Protein AF-A0A520E3U3-F1 (afdb_monomer)

Foldseek 3Di:
DDPPPPPPPVADFCLVPVVLALQAALQGGPVDPADKDKDQLQHPLNCVQLVHDQQDWDAAPVRDIDGSVPQIGIHRPCCCVVFVVVLCVQVSVQLVVPQVSVVPDDVLSVLLSLLSNLLSSVSVNSNVQCVVVVDPVSRPDDPVLSVVSRVSSRSSNVRPDVDDDPPAQQKDKAKAFAPAQADRWDKDADSSQRWIWIDGGGMIMTMRNGNRCCCCVVVVVVSVVRRD

Sequence (228 aa):
MANIAAMNTGLYNPFQKFDFLYKTCFLSGQTFNSPVVQVPLLPKWLLDQAGLTGEEQIQFLDESIRSYSTLVIPVNSEINEQFLNPLEEKIENAFKNGYESISCLNELDLFNWIGKFLYGFVYIEMHSALRKEMTADGLNMSQSLMMKFANLNYMMQNLYTSIEFEDFNPWSIVIVKLENEETPFSFRDEINTLTFSLKFKNFGIIACLQDNGTNKRYHQDIVNEVKG

Mean predicted aligned error: 5.08 Å

Radius of gyration: 17.76 Å; Cα contacts (8 Å, |Δi|>4): 331; chains: 1; bounding box: 45×46×46 Å

pLDDT: mean 90.79, std 12.44, range [30.67, 98.5]

Structure (mmCIF, N/CA/C/O backbone):
data_AF-A0A520E3U3-F1
#
_entry.id   AF-A0A520E3U3-F1
#
loop_
_atom_site.group_PDB
_atom_site.id
_atom_site.type_symbol
_atom_site.label_atom_id
_atom_site.label_alt_id
_atom_site.label_comp_id
_atom_site.label_asym_id
_atom_site.label_entity_id
_atom_site.label_seq_id
_atom_site.pdbx_PDB_ins_code
_atom_site.Cartn_x
_atom_site.Cartn_y
_atom_site.Cartn_z
_atom_site.occupancy
_atom_site.B_iso_or_equiv
_atom_site.auth_seq_id
_atom_site.auth_comp_id
_atom_site.auth_asym_id
_atom_site.auth_atom_id
_atom_site.pdbx_PDB_model_num
ATOM 1 N N . MET A 1 1 ? 20.459 -27.120 -5.079 1.00 35.00 1 MET A N 1
ATOM 2 C CA . MET A 1 1 ? 20.112 -25.954 -5.916 1.00 35.00 1 MET A CA 1
ATOM 3 C C . MET A 1 1 ? 18.801 -26.264 -6.613 1.00 35.00 1 MET A C 1
ATOM 5 O O . MET A 1 1 ? 18.808 -26.899 -7.658 1.00 35.00 1 MET A O 1
ATOM 9 N N . ALA A 1 2 ? 17.677 -25.934 -5.978 1.00 30.67 2 ALA A N 1
ATOM 10 C CA . ALA A 1 2 ? 16.383 -26.058 -6.633 1.00 30.67 2 ALA A CA 1
ATOM 11 C C . ALA A 1 2 ? 16.236 -24.853 -7.564 1.00 30.67 2 ALA A C 1
ATOM 13 O O . ALA A 1 2 ? 16.225 -23.717 -7.096 1.00 30.67 2 ALA A O 1
ATOM 14 N N . ASN A 1 3 ? 16.194 -25.117 -8.871 1.00 38.28 3 ASN A N 1
ATOM 15 C CA . ASN A 1 3 ? 15.710 -24.165 -9.859 1.00 38.28 3 ASN A CA 1
ATOM 16 C C . ASN A 1 3 ? 14.352 -23.662 -9.372 1.00 38.28 3 ASN A C 1
ATOM 18 O O . ASN A 1 3 ? 13.384 -24.423 -9.359 1.00 38.28 3 ASN A O 1
ATOM 22 N N . ILE A 1 4 ? 14.285 -22.393 -8.971 1.00 46.19 4 ILE A N 1
ATOM 23 C CA . ILE A 1 4 ? 13.023 -21.665 -8.972 1.00 46.19 4 ILE A CA 1
ATOM 24 C C . ILE A 1 4 ? 12.622 -21.679 -10.440 1.00 46.19 4 ILE A C 1
ATOM 26 O O . ILE A 1 4 ? 13.222 -20.978 -11.254 1.00 46.19 4 ILE A O 1
ATOM 30 N N . ALA A 1 5 ? 11.707 -22.577 -10.805 1.00 41.75 5 ALA A N 1
ATOM 31 C CA . ALA A 1 5 ? 11.071 -22.52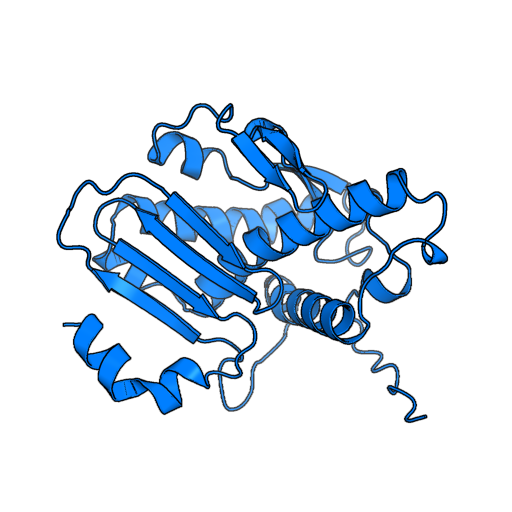8 -12.103 1.00 41.75 5 ALA A CA 1
ATOM 32 C C . ALA A 1 5 ? 10.594 -21.086 -12.266 1.00 41.75 5 ALA A C 1
ATOM 34 O O . ALA A 1 5 ? 9.805 -20.605 -11.453 1.00 41.75 5 ALA A O 1
ATOM 35 N N . ALA A 1 6 ? 11.147 -20.376 -13.248 1.00 44.25 6 ALA A N 1
ATOM 36 C CA . ALA A 1 6 ? 10.627 -19.089 -13.651 1.00 44.25 6 ALA A CA 1
ATOM 37 C C . ALA A 1 6 ? 9.194 -19.352 -14.121 1.00 44.25 6 ALA A C 1
ATOM 39 O O . ALA A 1 6 ? 8.972 -19.731 -15.270 1.00 44.25 6 ALA A O 1
ATOM 40 N N . MET A 1 7 ? 8.227 -19.263 -13.205 1.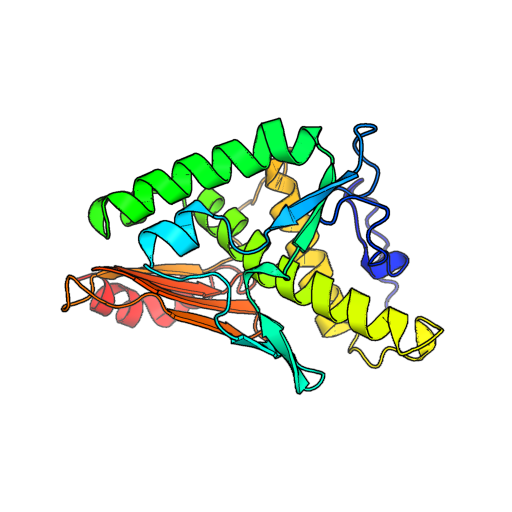00 42.47 7 MET A N 1
ATOM 41 C CA . MET A 1 7 ? 6.823 -19.237 -13.568 1.00 42.47 7 MET A CA 1
ATOM 42 C C . MET A 1 7 ? 6.664 -17.990 -14.425 1.00 42.47 7 MET A C 1
ATOM 44 O O . MET A 1 7 ? 6.736 -16.868 -13.927 1.00 42.47 7 MET A O 1
ATOM 48 N N . ASN A 1 8 ? 6.533 -18.192 -15.733 1.00 56.75 8 ASN A N 1
ATOM 49 C CA . ASN A 1 8 ? 6.208 -17.127 -16.661 1.00 56.7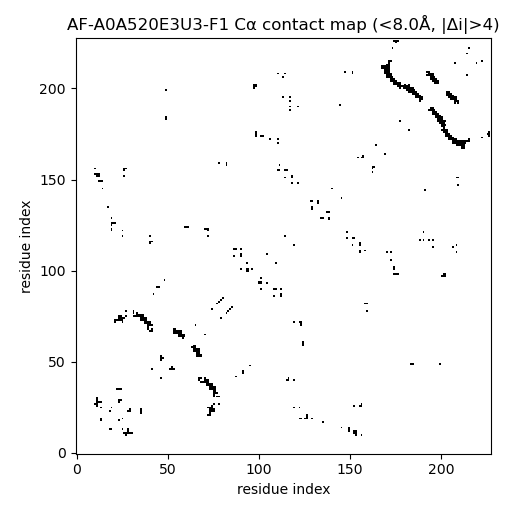5 8 ASN A CA 1
ATOM 50 C C . ASN A 1 8 ? 4.709 -16.853 -16.530 1.00 56.75 8 ASN A C 1
ATOM 52 O O . ASN A 1 8 ? 3.904 -17.330 -17.323 1.00 56.75 8 ASN A O 1
ATOM 56 N N . THR A 1 9 ? 4.341 -16.157 -15.457 1.00 68.19 9 THR A N 1
ATOM 57 C CA . THR A 1 9 ? 2.960 -15.783 -15.131 1.00 68.19 9 THR A CA 1
ATOM 58 C C . THR A 1 9 ? 2.427 -14.676 -16.042 1.00 68.19 9 THR A C 1
ATOM 60 O O . THR A 1 9 ? 1.262 -14.314 -15.938 1.00 68.19 9 THR A O 1
ATOM 63 N N . GLY A 1 10 ? 3.274 -14.094 -16.903 1.00 82.06 10 GLY A N 1
ATOM 64 C CA . GLY A 1 10 ? 2.970 -12.860 -17.631 1.00 82.06 10 GLY A CA 1
ATOM 65 C C . GLY A 1 10 ? 2.904 -11.618 -16.732 1.00 82.06 10 GLY A C 1
ATOM 66 O O . GLY A 1 10 ? 2.721 -10.519 -17.244 1.00 82.06 10 GLY A O 1
ATOM 67 N N . LEU A 1 11 ? 3.080 -11.781 -15.414 1.00 90.88 11 LEU A N 1
ATOM 68 C CA . LEU A 1 11 ? 3.069 -10.695 -14.442 1.00 90.88 11 LEU A CA 1
ATOM 69 C C . LEU A 1 11 ? 4.432 -10.010 -14.379 1.00 90.88 11 LEU A C 1
ATOM 71 O O . LEU A 1 11 ? 5.488 -10.631 -14.532 1.00 90.88 11 LEU A O 1
ATOM 75 N N . TYR A 1 12 ? 4.404 -8.715 -14.100 1.00 93.81 12 TYR A N 1
ATOM 76 C CA . TYR A 1 12 ? 5.603 -7.912 -13.927 1.00 93.81 12 TYR A CA 1
ATOM 77 C C . TYR A 1 12 ? 6.383 -8.330 -12.671 1.00 93.81 12 TYR A C 1
ATOM 79 O O . TYR A 1 12 ? 5.794 -8.557 -11.621 1.00 93.81 12 TYR A O 1
ATOM 87 N N . ASN A 1 13 ? 7.713 -8.419 -12.760 1.00 91.62 13 ASN A N 1
ATOM 88 C CA . ASN A 1 13 ? 8.582 -8.620 -11.601 1.00 91.62 13 ASN A CA 1
ATOM 89 C C . ASN A 1 13 ? 9.812 -7.701 -11.684 1.00 91.62 13 ASN A C 1
ATOM 91 O O . ASN A 1 13 ? 10.749 -8.005 -12.432 1.00 91.62 13 ASN A O 1
ATOM 95 N N . PRO A 1 14 ? 9.869 -6.618 -10.891 1.00 89.62 14 PRO A N 1
ATOM 96 C CA . PRO A 1 14 ? 11.000 -5.697 -10.930 1.00 89.62 14 PRO A CA 1
ATOM 97 C C . PRO A 1 14 ? 12.282 -6.291 -10.348 1.00 89.62 14 PRO A C 1
ATOM 99 O O . PRO A 1 14 ? 13.368 -5.848 -10.707 1.00 89.62 14 PRO A O 1
ATOM 102 N N . PHE A 1 15 ? 12.206 -7.320 -9.502 1.00 88.31 15 PHE A N 1
ATOM 103 C CA . PHE A 1 15 ? 13.384 -7.929 -8.877 1.00 88.31 15 PHE A CA 1
ATOM 104 C C . PHE A 1 15 ? 14.177 -8.825 -9.836 1.00 88.31 15 PHE A C 1
ATOM 106 O O . PHE A 1 15 ? 15.343 -9.100 -9.574 1.00 88.31 15 PHE A O 1
ATOM 113 N N . GLN A 1 16 ? 13.598 -9.246 -10.969 1.00 85.75 16 GLN A N 1
ATOM 114 C CA . GLN A 1 16 ? 14.328 -10.034 -11.975 1.00 85.75 16 GLN A CA 1
ATOM 115 C C . GLN A 1 16 ? 15.426 -9.229 -12.676 1.00 85.75 16 GLN A C 1
ATOM 117 O O . GLN A 1 16 ? 16.448 -9.788 -13.068 1.00 85.75 16 GLN A O 1
ATOM 122 N N . LYS A 1 17 ? 15.197 -7.926 -12.876 1.00 85.06 17 LYS A N 1
ATOM 123 C CA . LYS A 1 17 ? 16.106 -7.022 -13.602 1.00 85.06 17 LYS A CA 1
ATOM 124 C C . LYS A 1 17 ? 16.472 -5.770 -12.803 1.00 85.06 17 LYS A C 1
ATOM 126 O O . LYS A 1 17 ? 17.057 -4.853 -13.369 1.00 85.06 17 LYS A O 1
ATOM 131 N N . PHE A 1 18 ? 16.117 -5.736 -11.519 1.00 87.06 18 PHE A N 1
ATOM 132 C CA . PHE A 1 18 ? 16.255 -4.570 -10.644 1.00 87.06 18 PHE A CA 1
ATOM 133 C C . PHE A 1 18 ? 15.662 -3.293 -11.265 1.00 87.06 18 PHE A C 1
ATOM 135 O O . PHE A 1 18 ? 16.304 -2.246 -11.341 1.00 87.06 18 PHE A O 1
ATOM 142 N N . ASP A 1 19 ? 14.410 -3.386 -11.717 1.00 90.06 19 ASP A N 1
ATOM 143 C CA . ASP A 1 19 ? 13.686 -2.297 -12.378 1.00 90.06 19 ASP A CA 1
ATOM 144 C C . ASP A 1 19 ? 13.093 -1.294 -11.370 1.00 90.06 19 ASP A C 1
ATOM 146 O O . ASP A 1 19 ? 11.882 -1.183 -11.169 1.00 90.06 19 ASP A O 1
ATOM 150 N N . PHE A 1 20 ? 13.987 -0.557 -10.708 1.00 93.06 20 PHE A N 1
ATOM 151 C CA . PHE A 1 20 ? 13.656 0.490 -9.735 1.00 93.06 20 PHE A CA 1
ATOM 152 C C . PHE A 1 20 ? 14.228 1.847 -10.165 1.00 93.06 20 PHE A C 1
ATOM 154 O O . PHE A 1 20 ? 14.728 2.616 -9.352 1.00 93.06 20 PHE A O 1
ATOM 161 N N . LEU A 1 21 ? 14.226 2.144 -11.470 1.00 92.06 21 LEU A N 1
ATOM 162 C CA . LEU A 1 21 ? 14.878 3.332 -12.047 1.00 92.06 21 LEU A CA 1
ATOM 163 C C . LEU A 1 21 ? 13.910 4.455 -12.448 1.00 92.06 21 LEU A C 1
ATOM 165 O O . LEU A 1 21 ? 14.330 5.378 -13.145 1.00 92.06 21 LEU A O 1
ATOM 169 N N . TYR A 1 22 ? 12.636 4.391 -12.042 1.00 94.19 22 TYR A N 1
ATOM 170 C CA . TYR A 1 22 ? 11.604 5.382 -12.399 1.00 94.19 22 TYR A CA 1
ATOM 171 C C . TYR A 1 22 ? 11.313 5.489 -13.908 1.00 94.19 22 TYR A C 1
ATOM 173 O O . TYR A 1 22 ? 10.770 6.488 -14.376 1.00 94.19 22 TYR A O 1
ATOM 181 N N . LYS A 1 23 ? 11.666 4.459 -14.687 1.00 94.12 23 LYS A N 1
ATOM 182 C CA . LYS A 1 23 ? 11.460 4.420 -16.148 1.00 94.12 23 LYS A CA 1
ATOM 183 C C . LYS A 1 23 ? 10.218 3.639 -16.572 1.00 94.12 23 LYS A C 1
ATOM 185 O O . LYS A 1 23 ? 9.752 3.807 -17.694 1.00 94.12 23 LYS A O 1
ATOM 190 N N . THR A 1 24 ? 9.714 2.782 -15.699 1.00 95.00 24 THR A N 1
ATOM 191 C CA . THR A 1 24 ? 8.576 1.885 -15.919 1.00 95.00 24 THR A CA 1
ATOM 192 C C . THR A 1 24 ? 7.621 2.007 -14.737 1.00 95.00 24 THR A C 1
ATOM 194 O O . THR A 1 24 ? 7.986 2.541 -13.684 1.00 95.00 24 THR A O 1
ATOM 197 N N . CYS A 1 25 ? 6.379 1.551 -14.898 1.00 97.38 25 CYS A N 1
ATOM 198 C CA . CYS A 1 25 ? 5.421 1.592 -13.802 1.00 97.38 25 CYS A CA 1
ATOM 199 C C . CYS A 1 25 ? 5.824 0.632 -12.678 1.00 97.38 25 CYS A C 1
ATOM 201 O O . CYS A 1 25 ? 6.101 -0.541 -12.918 1.00 97.38 25 CYS A O 1
ATOM 203 N N . PHE A 1 26 ? 5.780 1.113 -11.434 1.00 96.94 26 PHE A N 1
ATOM 204 C CA . PHE A 1 26 ? 6.118 0.329 -10.245 1.00 96.94 26 PHE A CA 1
ATOM 205 C C . PHE A 1 26 ? 5.237 -0.924 -10.076 1.00 96.94 26 PHE A C 1
ATOM 207 O O . PHE A 1 26 ? 5.681 -1.909 -9.486 1.00 96.94 26 PHE A O 1
ATOM 214 N N . LEU A 1 27 ? 4.005 -0.891 -10.599 1.00 96.62 27 LEU A N 1
ATOM 215 C CA . LEU A 1 27 ? 3.006 -1.949 -10.460 1.00 96.62 27 LEU A CA 1
ATOM 216 C C . LEU A 1 27 ? 2.939 -2.869 -11.687 1.00 96.62 27 LEU A C 1
ATOM 218 O O . LEU A 1 27 ? 2.850 -4.080 -11.519 1.00 96.62 27 LEU A O 1
ATOM 222 N N . SER A 1 28 ? 2.987 -2.320 -12.905 1.00 95.62 28 SER A N 1
ATOM 223 C CA . SER A 1 28 ? 2.733 -3.072 -14.147 1.00 95.62 28 SER A CA 1
ATOM 224 C C . SER A 1 28 ? 3.919 -3.142 -15.115 1.00 95.62 28 SER A C 1
ATOM 226 O O . SER A 1 28 ? 3.822 -3.778 -16.169 1.00 95.62 28 SER A O 1
ATOM 228 N N . GLY A 1 29 ? 5.044 -2.500 -14.793 1.00 95.12 29 GLY A N 1
ATOM 229 C CA . GLY A 1 29 ? 6.227 -2.470 -15.645 1.00 95.12 29 GLY A CA 1
ATOM 230 C C . GLY A 1 29 ? 5.956 -1.801 -16.991 1.00 95.12 29 GLY A C 1
ATOM 231 O O . GLY A 1 29 ? 5.745 -0.591 -17.059 1.00 95.12 29 GLY A O 1
ATOM 232 N N . GLN A 1 30 ? 6.003 -2.598 -18.062 1.00 93.25 30 GLN A N 1
ATOM 233 C CA . GLN A 1 30 ? 5.789 -2.176 -19.455 1.00 93.25 30 GLN A CA 1
ATOM 234 C C . GLN A 1 30 ? 4.478 -2.712 -20.048 1.00 93.25 30 GLN A C 1
ATOM 236 O O . GLN A 1 30 ? 4.291 -2.670 -21.260 1.00 93.25 30 GLN A O 1
ATOM 241 N N . THR A 1 31 ? 3.577 -3.238 -19.215 1.00 93.44 31 THR A N 1
ATOM 242 C CA . THR A 1 31 ? 2.303 -3.816 -19.681 1.00 93.44 31 THR A CA 1
ATOM 243 C C . THR A 1 31 ? 1.446 -2.790 -20.430 1.00 93.44 31 THR A C 1
ATOM 245 O O . THR A 1 31 ? 0.747 -3.141 -21.376 1.00 93.44 31 THR A O 1
ATOM 248 N N . PHE A 1 32 ? 1.539 -1.514 -20.044 1.00 94.12 32 PHE A N 1
ATOM 249 C CA . PHE A 1 32 ? 0.814 -0.407 -20.662 1.00 94.12 32 PHE A CA 1
ATOM 250 C C . PHE A 1 32 ? 1.779 0.531 -21.390 1.00 94.12 32 PHE A C 1
ATOM 252 O O . PHE A 1 32 ? 2.847 0.869 -20.877 1.00 94.12 32 PHE A O 1
ATOM 259 N N . ASN A 1 33 ? 1.366 0.998 -22.571 1.00 94.25 33 ASN A N 1
ATOM 260 C CA . ASN A 1 33 ? 2.148 1.916 -23.410 1.00 94.25 33 ASN A CA 1
ATOM 261 C C . ASN A 1 33 ? 1.924 3.399 -23.064 1.00 94.25 33 ASN A C 1
ATOM 263 O O . ASN A 1 33 ? 2.514 4.278 -23.694 1.00 94.25 33 ASN A O 1
ATOM 267 N N . SER A 1 34 ? 1.045 3.690 -22.104 1.00 96.94 34 SER A N 1
ATOM 268 C CA . SER A 1 34 ? 0.762 5.054 -21.667 1.00 96.94 34 SER A CA 1
ATOM 269 C C . SER A 1 34 ? 1.967 5.669 -20.936 1.00 96.94 34 SER A C 1
ATOM 271 O O . SER A 1 34 ? 2.766 4.937 -20.345 1.00 96.94 34 SER A O 1
ATOM 273 N N . PRO A 1 35 ? 2.147 7.003 -20.969 1.00 97.44 35 PRO A N 1
ATOM 274 C CA . PRO A 1 35 ? 3.295 7.654 -20.341 1.00 97.44 35 PRO A CA 1
ATOM 275 C C . PRO A 1 35 ? 3.432 7.312 -18.854 1.00 97.44 35 PRO A C 1
ATOM 277 O O . PRO A 1 35 ? 2.437 7.213 -18.138 1.00 97.44 35 PRO A O 1
ATOM 280 N N . VAL A 1 36 ? 4.670 7.180 -18.376 1.00 97.88 36 VAL A N 1
ATOM 281 C CA . VAL A 1 36 ? 4.952 7.040 -16.943 1.00 97.88 36 VAL A CA 1
ATOM 282 C C . VAL A 1 36 ? 5.001 8.428 -16.311 1.00 97.88 36 VAL A C 1
ATOM 284 O O . VAL A 1 36 ? 5.808 9.272 -16.700 1.00 97.88 36 VAL A O 1
ATOM 287 N N . VAL A 1 37 ? 4.137 8.654 -15.329 1.00 97.56 37 VAL A N 1
ATOM 288 C CA . VAL A 1 37 ? 4.068 9.863 -14.508 1.00 97.56 37 VAL A CA 1
ATOM 289 C C . VAL A 1 37 ? 4.540 9.559 -13.089 1.00 97.56 37 VAL A C 1
ATOM 291 O O . VAL A 1 37 ? 4.542 8.408 -12.656 1.00 97.56 37 VAL A O 1
ATOM 294 N N . GLN A 1 38 ? 4.956 10.588 -12.355 1.00 97.69 38 GLN A N 1
ATOM 295 C CA . GLN A 1 38 ? 5.267 10.457 -10.933 1.00 97.69 38 GLN A CA 1
ATOM 296 C C . GLN A 1 38 ? 4.059 10.900 -10.122 1.00 97.69 38 GLN A C 1
ATOM 298 O O . GLN A 1 38 ? 3.571 12.015 -10.304 1.00 97.69 38 GLN A O 1
ATOM 303 N N . VAL A 1 39 ? 3.589 10.028 -9.235 1.00 97.50 39 VAL A N 1
ATOM 304 C CA . VAL A 1 39 ? 2.460 10.318 -8.347 1.00 97.50 39 VAL A CA 1
ATOM 305 C C . VAL A 1 39 ? 2.916 10.278 -6.891 1.00 97.50 39 VAL A C 1
ATOM 307 O O . VAL A 1 39 ? 3.785 9.464 -6.563 1.00 97.50 39 VAL A O 1
ATOM 310 N N . PRO A 1 40 ? 2.360 11.125 -6.008 1.00 97.56 40 PRO A N 1
ATOM 311 C CA . PRO A 1 40 ? 2.643 11.058 -4.579 1.00 97.56 40 PRO A CA 1
ATOM 312 C C . PRO A 1 40 ? 2.295 9.684 -3.997 1.00 97.56 40 PRO A C 1
ATOM 314 O O . PRO A 1 40 ? 1.216 9.147 -4.256 1.00 97.56 40 PRO A O 1
ATOM 317 N N . LEU A 1 41 ? 3.196 9.120 -3.190 1.00 97.31 41 LEU A N 1
ATOM 318 C CA . LEU A 1 41 ? 2.942 7.873 -2.468 1.00 97.31 41 LEU A CA 1
ATOM 319 C C . LEU A 1 41 ? 1.851 8.085 -1.410 1.00 97.31 41 LEU A C 1
ATOM 321 O O . LEU A 1 41 ? 0.872 7.334 -1.363 1.00 97.31 41 LEU A O 1
ATOM 325 N N . LEU A 1 42 ? 2.010 9.144 -0.607 1.00 96.88 42 LEU A N 1
ATOM 326 C CA . LEU A 1 42 ? 0.972 9.647 0.283 1.00 96.88 42 LEU A CA 1
ATOM 327 C C . LEU A 1 42 ? 0.065 10.584 -0.523 1.00 96.88 42 LEU A C 1
ATOM 329 O O . LEU A 1 42 ? 0.526 11.632 -0.984 1.00 96.88 42 LEU A O 1
ATOM 333 N N . PRO A 1 43 ? -1.211 10.226 -0.727 1.00 96.25 43 PRO A N 1
ATOM 334 C CA . PRO A 1 43 ? -2.106 11.019 -1.547 1.00 96.25 43 PRO A CA 1
ATOM 335 C C . PRO A 1 43 ? -2.488 12.314 -0.825 1.00 96.25 43 PRO A C 1
ATOM 337 O O . PRO A 1 43 ? -2.582 12.364 0.404 1.00 96.25 43 PRO A O 1
ATOM 340 N N . LYS A 1 44 ? -2.768 13.362 -1.606 1.00 96.50 44 LYS A N 1
ATOM 341 C CA . LYS A 1 44 ? -3.126 14.684 -1.076 1.00 96.50 44 LYS A CA 1
ATOM 342 C C . LYS A 1 44 ? -4.316 14.624 -0.112 1.00 96.50 44 LYS A C 1
ATOM 344 O O . LYS A 1 44 ? -4.266 15.259 0.934 1.00 96.50 44 LYS A O 1
ATOM 349 N N . TRP A 1 45 ? -5.343 13.835 -0.436 1.00 97.62 45 TRP A N 1
ATOM 350 C CA . TRP A 1 45 ? -6.531 13.701 0.409 1.00 97.62 45 TRP A CA 1
ATOM 351 C C . TRP A 1 45 ? -6.190 13.202 1.818 1.00 97.62 45 TRP A C 1
ATOM 353 O O . TRP A 1 45 ? -6.802 13.644 2.786 1.00 97.62 45 TRP A O 1
ATOM 363 N N . LEU A 1 46 ? -5.200 12.310 1.950 1.00 97.75 46 LEU A N 1
ATOM 364 C CA . LEU A 1 46 ? -4.814 11.745 3.240 1.00 97.75 46 LEU A CA 1
ATOM 365 C C . LEU A 1 46 ? -4.116 12.797 4.095 1.00 97.75 46 LEU A C 1
ATOM 367 O O . LEU A 1 46 ? -4.439 12.929 5.272 1.00 97.75 46 LEU A O 1
ATOM 371 N N . LEU A 1 47 ? -3.202 13.563 3.493 1.00 97.44 47 LEU A N 1
ATOM 372 C CA . LEU A 1 47 ? -2.522 14.668 4.169 1.00 97.44 47 LEU A CA 1
ATOM 373 C C . LEU A 1 47 ? -3.526 15.743 4.600 1.00 97.44 47 LEU A C 1
ATOM 375 O O . LEU A 1 47 ? -3.537 16.134 5.765 1.00 97.44 47 LEU A O 1
ATOM 379 N N . ASP A 1 48 ? -4.423 16.141 3.693 1.00 97.56 48 ASP A N 1
ATOM 380 C CA . ASP A 1 48 ? -5.453 17.146 3.958 1.00 97.56 48 ASP A CA 1
ATOM 381 C C . ASP A 1 48 ? -6.394 16.689 5.094 1.00 97.56 48 ASP A C 1
ATOM 383 O O . ASP A 1 48 ? -6.655 17.452 6.024 1.00 97.56 48 ASP A O 1
ATOM 387 N N . GLN A 1 49 ? -6.867 15.433 5.075 1.00 97.25 49 GLN A N 1
ATOM 388 C CA . GLN A 1 49 ? -7.714 14.894 6.149 1.00 97.25 49 GLN A CA 1
ATOM 389 C C . GLN A 1 49 ? -6.965 14.766 7.482 1.00 97.25 49 GLN A C 1
ATOM 391 O O . GLN A 1 49 ? -7.566 14.962 8.537 1.00 97.25 49 GLN A O 1
ATOM 396 N N . ALA A 1 50 ? -5.676 14.432 7.448 1.00 96.75 50 ALA A N 1
ATOM 397 C CA . ALA A 1 50 ? -4.841 14.294 8.635 1.00 96.75 50 ALA A CA 1
ATOM 398 C C . ALA A 1 50 ? -4.352 15.638 9.208 1.00 96.75 50 ALA A C 1
ATOM 400 O O . ALA A 1 50 ? -3.738 15.648 10.274 1.00 96.75 50 ALA A O 1
ATOM 401 N N . GLY A 1 51 ? -4.608 16.760 8.523 1.00 97.19 51 GLY A N 1
ATOM 402 C CA . GLY A 1 51 ? -4.092 18.076 8.909 1.00 97.19 51 GLY A CA 1
ATOM 403 C C . GLY A 1 51 ? -2.573 18.190 8.760 1.00 97.19 51 GLY A C 1
ATOM 404 O O . GLY A 1 51 ? -1.938 18.948 9.492 1.00 97.19 51 GLY A O 1
ATOM 405 N N . LEU A 1 52 ? -1.994 17.414 7.844 1.00 97.12 52 LEU A N 1
ATOM 406 C CA . LEU A 1 52 ? -0.563 17.354 7.577 1.00 97.12 52 LEU A CA 1
ATOM 407 C C . LEU A 1 52 ? -0.189 18.247 6.395 1.00 97.12 52 LEU A C 1
ATOM 409 O O . LEU A 1 52 ? -0.942 18.407 5.436 1.00 97.12 52 LEU A O 1
ATOM 413 N N . THR A 1 53 ? 1.003 18.825 6.465 1.00 96.38 53 THR A N 1
ATOM 414 C CA . THR A 1 53 ? 1.517 19.771 5.465 1.00 96.38 53 THR A CA 1
ATOM 415 C C . THR A 1 53 ? 2.195 19.085 4.281 1.00 96.38 53 THR A C 1
ATOM 417 O O . THR A 1 53 ? 2.336 19.686 3.218 1.00 96.38 53 THR A O 1
ATOM 420 N N . GLY A 1 54 ? 2.623 17.835 4.461 1.00 95.88 54 GLY A N 1
ATOM 421 C CA . GLY A 1 54 ? 3.533 17.127 3.570 1.00 95.88 54 GLY A CA 1
ATOM 422 C C . GLY A 1 54 ? 5.007 17.290 3.956 1.00 95.88 54 GLY A C 1
ATOM 423 O O . GLY A 1 54 ? 5.834 16.535 3.450 1.00 95.88 54 GLY A O 1
ATOM 424 N N . GLU A 1 55 ? 5.351 18.215 4.858 1.00 97.44 55 GLU A N 1
ATOM 425 C CA . GLU A 1 55 ? 6.723 18.412 5.354 1.00 97.44 55 GLU A CA 1
ATOM 426 C C . GLU A 1 55 ? 7.084 17.474 6.511 1.00 97.44 55 GLU A C 1
ATOM 428 O O . GLU A 1 55 ? 8.229 17.446 6.970 1.00 97.44 55 GLU A O 1
ATOM 433 N N . GLU A 1 56 ? 6.124 16.674 6.972 1.00 96.38 56 GLU A N 1
ATOM 434 C CA . GLU A 1 56 ? 6.358 15.648 7.976 1.00 96.38 56 GLU A CA 1
ATOM 435 C C . GLU A 1 56 ? 7.420 14.663 7.486 1.00 96.38 56 GLU A C 1
ATOM 437 O O . GLU A 1 56 ? 7.442 14.241 6.325 1.00 96.38 56 GLU A O 1
ATOM 442 N N . GLN A 1 57 ? 8.330 14.326 8.394 1.00 95.56 57 GLN A N 1
ATOM 443 C CA . GLN A 1 57 ? 9.538 13.581 8.086 1.00 95.56 57 GLN A CA 1
ATOM 444 C C . GLN A 1 57 ? 9.376 12.094 8.383 1.00 95.56 57 GLN A C 1
ATOM 446 O O . GLN A 1 57 ? 8.799 11.699 9.396 1.00 95.56 57 GLN A O 1
ATOM 451 N N . ILE A 1 58 ? 9.970 11.274 7.525 1.00 93.81 58 ILE A N 1
ATOM 452 C CA . ILE A 1 58 ? 10.138 9.838 7.725 1.00 93.81 58 ILE A CA 1
ATOM 453 C C . ILE A 1 58 ? 11.591 9.452 7.476 1.00 93.81 58 ILE A C 1
ATOM 455 O O . ILE A 1 58 ? 12.242 9.969 6.564 1.00 93.81 58 ILE A O 1
ATOM 459 N N . GLN A 1 59 ? 12.092 8.563 8.328 1.00 92.81 59 GLN A N 1
ATOM 460 C CA . GLN A 1 59 ? 13.431 8.007 8.229 1.00 92.81 59 GLN A CA 1
ATOM 461 C C . GLN A 1 59 ? 13.373 6.672 7.485 1.00 92.81 59 GLN A C 1
ATOM 463 O O . GLN A 1 59 ? 12.584 5.797 7.836 1.00 92.81 59 GLN A O 1
ATOM 468 N N . PHE A 1 60 ? 14.214 6.544 6.467 1.00 90.38 60 PHE A N 1
ATOM 469 C CA . PHE A 1 60 ? 14.394 5.345 5.654 1.00 90.38 60 PHE A CA 1
ATOM 470 C C . PHE A 1 60 ? 15.478 4.437 6.269 1.00 90.38 60 PHE A C 1
ATOM 472 O O . PHE A 1 60 ? 16.220 4.845 7.167 1.00 90.38 60 PHE A O 1
ATOM 479 N N . LEU A 1 61 ? 15.581 3.194 5.796 1.00 85.62 61 LEU A N 1
ATOM 480 C CA . LEU A 1 61 ? 16.554 2.196 6.260 1.00 85.62 61 LEU A CA 1
ATOM 481 C C . LEU A 1 61 ? 18.002 2.638 6.031 1.00 85.62 61 LEU A C 1
ATOM 483 O O . LEU A 1 61 ? 18.894 2.254 6.781 1.00 85.62 61 LEU A O 1
ATOM 487 N N . ASP A 1 62 ? 18.231 3.462 5.010 1.00 84.44 62 ASP A N 1
ATOM 488 C CA . ASP A 1 62 ? 19.525 4.079 4.717 1.00 84.44 62 ASP A CA 1
ATOM 489 C C . ASP A 1 62 ? 19.826 5.326 5.573 1.00 84.44 62 ASP A C 1
ATOM 491 O O . ASP A 1 62 ? 20.722 6.104 5.232 1.00 84.44 62 ASP A O 1
ATOM 495 N N . GLU A 1 63 ? 19.048 5.521 6.642 1.00 87.75 63 GLU A N 1
ATOM 496 C CA . GLU A 1 63 ? 19.059 6.648 7.578 1.00 87.75 63 GLU A CA 1
ATOM 497 C C . GLU A 1 63 ? 18.733 8.009 6.947 1.00 87.75 63 GLU A C 1
ATOM 499 O O . GLU A 1 63 ? 18.762 9.033 7.636 1.00 87.75 63 GLU A O 1
ATOM 504 N N . SER A 1 64 ? 18.376 8.052 5.658 1.00 90.88 64 SER A N 1
ATOM 505 C CA . SER A 1 64 ? 17.946 9.294 5.030 1.00 90.88 64 SER A CA 1
ATOM 506 C C . SER A 1 64 ? 16.594 9.737 5.579 1.00 90.88 64 SER A C 1
ATOM 508 O O . SER A 1 64 ? 15.689 8.936 5.817 1.00 90.88 64 SER A O 1
ATOM 510 N N . ILE A 1 65 ? 16.459 11.045 5.779 1.00 94.81 65 ILE A N 1
ATOM 511 C CA . ILE A 1 65 ? 15.213 11.671 6.208 1.00 94.81 65 ILE A CA 1
ATOM 512 C C . ILE A 1 65 ? 14.595 12.357 4.997 1.00 94.81 65 ILE A C 1
ATOM 514 O O . ILE A 1 65 ? 15.253 13.155 4.325 1.00 94.81 65 ILE A O 1
ATOM 518 N N . ARG A 1 66 ? 13.328 12.051 4.717 1.00 95.69 66 ARG A N 1
ATOM 519 C CA . ARG A 1 66 ? 12.572 12.636 3.605 1.00 95.69 66 ARG A CA 1
ATOM 520 C C . ARG A 1 66 ? 11.231 13.163 4.086 1.00 95.69 66 ARG A C 1
ATOM 522 O O . ARG A 1 66 ? 10.651 12.607 5.015 1.00 95.69 66 ARG A O 1
ATOM 529 N N . SER A 1 67 ? 10.746 14.222 3.447 1.00 97.25 67 SER A N 1
ATOM 530 C CA . SER A 1 67 ? 9.396 14.728 3.681 1.00 97.25 67 SER A CA 1
ATOM 531 C C . SER A 1 67 ? 8.375 13.923 2.881 1.00 97.25 67 SER A C 1
ATOM 533 O O . SER A 1 67 ? 8.669 13.479 1.764 1.00 97.25 67 SER A O 1
ATOM 535 N N . TYR A 1 68 ? 7.169 13.755 3.420 1.00 96.88 68 TYR A N 1
ATOM 536 C CA . TYR A 1 68 ? 6.072 13.051 2.747 1.00 96.88 68 TYR A CA 1
ATOM 537 C C . TYR A 1 68 ? 5.790 13.577 1.334 1.00 96.88 68 TYR A C 1
ATOM 539 O O . TYR A 1 68 ? 5.566 12.780 0.424 1.00 96.88 68 TYR A O 1
ATOM 547 N N . SER A 1 69 ? 5.877 14.891 1.123 1.00 95.69 69 SER A N 1
ATOM 548 C CA . SER A 1 69 ? 5.656 15.556 -0.168 1.00 95.69 69 SER A CA 1
ATOM 549 C C . SER A 1 69 ? 6.656 15.143 -1.257 1.00 95.69 69 SER A C 1
ATOM 551 O O . SER A 1 69 ? 6.348 15.235 -2.445 1.00 95.69 69 SER A O 1
ATOM 553 N N . THR A 1 70 ? 7.840 14.653 -0.875 1.00 96.50 70 THR A N 1
ATOM 554 C CA . THR A 1 70 ? 8.889 14.210 -1.813 1.00 96.50 70 THR A CA 1
ATOM 555 C C . THR A 1 70 ? 8.783 12.738 -2.201 1.00 96.50 70 THR A C 1
ATOM 557 O O . THR A 1 70 ? 9.483 12.290 -3.112 1.00 96.50 70 THR A O 1
ATOM 560 N N . LEU A 1 71 ? 7.931 11.969 -1.520 1.00 97.38 71 LEU A N 1
ATOM 561 C CA . LEU A 1 71 ? 7.780 10.540 -1.761 1.00 97.38 71 LEU A CA 1
ATOM 562 C C . LEU A 1 71 ? 6.854 10.314 -2.947 1.00 97.38 71 LEU A C 1
ATOM 564 O O . LEU A 1 71 ? 5.643 10.515 -2.860 1.00 97.38 71 LEU A O 1
ATOM 568 N N . VAL A 1 72 ? 7.432 9.876 -4.059 1.00 97.88 72 VAL A N 1
ATOM 569 C CA . VAL A 1 72 ? 6.721 9.669 -5.321 1.00 97.88 72 VAL A CA 1
ATOM 570 C C . VAL A 1 72 ? 7.042 8.305 -5.914 1.00 97.88 72 VAL A C 1
ATOM 572 O O . VAL A 1 72 ? 8.153 7.802 -5.753 1.00 97.88 72 VAL A O 1
ATOM 575 N N . ILE A 1 73 ? 6.083 7.720 -6.626 1.00 97.94 73 ILE A N 1
ATOM 576 C CA . ILE A 1 73 ? 6.220 6.437 -7.325 1.00 97.94 73 ILE A CA 1
ATOM 577 C C . ILE A 1 73 ? 5.929 6.602 -8.827 1.00 97.94 73 ILE A C 1
ATOM 579 O O . ILE A 1 73 ? 5.082 7.418 -9.200 1.00 97.94 73 ILE A O 1
ATOM 583 N N . PRO A 1 74 ? 6.625 5.860 -9.708 1.00 98.19 74 PRO A N 1
ATOM 584 C CA . PRO A 1 74 ? 6.393 5.908 -11.147 1.00 98.19 74 PRO A CA 1
ATOM 585 C C . PRO A 1 74 ? 5.184 5.046 -11.530 1.00 98.19 74 PRO A C 1
ATOM 587 O O . PRO A 1 74 ? 5.135 3.852 -11.231 1.00 98.19 74 PRO A O 1
ATOM 590 N N . VAL A 1 75 ? 4.208 5.618 -12.229 1.00 98.19 75 VAL A N 1
ATOM 591 C CA . VAL A 1 75 ? 2.978 4.920 -12.629 1.00 98.19 75 VAL A CA 1
ATOM 592 C C . VAL A 1 75 ? 2.631 5.245 -14.077 1.00 98.19 75 VAL A C 1
ATOM 594 O O . VAL A 1 75 ? 2.724 6.396 -14.486 1.00 98.19 75 VAL A O 1
ATOM 597 N N . ASN A 1 76 ? 2.215 4.251 -14.864 1.00 97.75 76 ASN A N 1
ATOM 598 C CA . ASN A 1 76 ? 1.578 4.509 -16.158 1.00 97.75 76 ASN A CA 1
ATOM 599 C C . ASN A 1 76 ? 0.322 5.375 -15.955 1.00 97.75 76 ASN A C 1
ATOM 601 O O . ASN A 1 76 ? -0.479 5.077 -15.070 1.00 97.75 76 ASN A O 1
ATOM 605 N N . SER A 1 77 ? 0.104 6.404 -16.776 1.00 97.75 77 SER A N 1
ATOM 606 C CA . SER A 1 77 ? -1.057 7.294 -16.621 1.00 97.75 77 SER A CA 1
ATOM 607 C C . SER A 1 77 ? -2.382 6.532 -16.698 1.00 97.75 77 SER A C 1
ATOM 609 O O . SER A 1 77 ? -3.285 6.799 -15.916 1.00 97.75 77 SER A O 1
ATOM 611 N N . GLU A 1 78 ? -2.461 5.509 -17.551 1.00 97.56 78 GLU A N 1
ATOM 612 C CA . GLU A 1 78 ? -3.634 4.636 -17.659 1.00 97.56 78 GLU A CA 1
ATOM 613 C C . GLU A 1 78 ? -3.884 3.822 -16.383 1.00 97.56 78 GLU A C 1
ATOM 615 O O . GLU A 1 78 ? -5.013 3.773 -15.902 1.00 97.56 78 GLU A O 1
ATOM 620 N N . ILE A 1 79 ? -2.825 3.256 -15.784 1.00 97.56 79 ILE A N 1
ATOM 621 C CA . ILE A 1 79 ? -2.929 2.566 -14.488 1.00 97.56 79 ILE A CA 1
ATOM 622 C C . ILE A 1 79 ? -3.420 3.529 -13.409 1.00 97.56 79 ILE A C 1
ATOM 624 O O . ILE A 1 79 ? -4.284 3.191 -12.597 1.00 97.56 79 ILE A O 1
ATOM 628 N N . ASN A 1 80 ? -2.856 4.735 -13.402 1.00 98.12 80 ASN A N 1
ATOM 629 C CA . ASN A 1 80 ? -3.199 5.740 -12.418 1.00 98.12 80 ASN A CA 1
ATOM 630 C C . ASN A 1 80 ? -4.672 6.153 -12.529 1.00 98.12 80 ASN A C 1
ATOM 632 O O . ASN A 1 80 ? -5.392 6.143 -11.539 1.00 98.12 80 ASN A O 1
ATOM 636 N N . GLU A 1 81 ? -5.130 6.474 -13.736 1.00 98.12 81 GLU A N 1
ATOM 637 C CA . GLU A 1 81 ? -6.473 6.999 -13.981 1.00 98.12 81 GLU A CA 1
ATOM 638 C C . GLU A 1 81 ? -7.568 5.940 -13.846 1.00 98.12 81 GLU A C 1
ATOM 640 O O . GLU A 1 81 ? -8.612 6.226 -13.266 1.00 98.12 81 GLU A O 1
ATOM 645 N N . GLN A 1 82 ? -7.345 4.729 -14.361 1.00 97.88 82 GLN A N 1
ATOM 646 C CA . GLN A 1 82 ? -8.392 3.706 -14.433 1.00 97.88 82 GLN A CA 1
ATOM 647 C C . GLN A 1 82 ? -8.463 2.809 -13.195 1.00 97.88 82 GLN A C 1
ATOM 649 O O . GLN A 1 82 ? -9.505 2.202 -12.958 1.00 97.88 82 GLN A O 1
ATOM 654 N N . PHE A 1 83 ? -7.385 2.715 -12.409 1.00 98.00 83 PHE A N 1
ATOM 655 C CA . PHE A 1 83 ? -7.294 1.724 -11.333 1.00 98.00 83 PHE A CA 1
ATOM 656 C C . PHE A 1 83 ? -6.880 2.317 -9.983 1.00 98.00 83 PHE A C 1
ATOM 658 O O . PHE A 1 83 ? -7.584 2.112 -8.994 1.00 98.00 83 PHE A O 1
ATOM 665 N N . LEU A 1 84 ? -5.784 3.086 -9.914 1.00 98.06 84 LEU A N 1
ATOM 666 C CA . LEU A 1 84 ? -5.350 3.669 -8.636 1.00 98.06 84 LEU A CA 1
ATOM 667 C C . LEU A 1 84 ? -6.262 4.807 -8.175 1.00 98.06 84 LEU A C 1
ATOM 669 O O . LEU A 1 84 ? -6.656 4.808 -7.017 1.00 98.06 84 LEU A O 1
ATOM 673 N N . ASN A 1 85 ? -6.643 5.743 -9.047 1.00 98.31 85 ASN A N 1
ATOM 674 C CA . ASN A 1 85 ? -7.523 6.853 -8.670 1.00 98.31 85 ASN A CA 1
ATOM 675 C C . ASN A 1 85 ? -8.890 6.363 -8.148 1.00 98.31 85 ASN A C 1
ATOM 677 O O . ASN A 1 85 ? -9.294 6.824 -7.081 1.00 98.31 85 ASN A O 1
ATOM 681 N N . PRO A 1 86 ? -9.581 5.398 -8.796 1.00 98.38 86 PRO A N 1
ATOM 682 C CA . PRO A 1 86 ? -10.805 4.824 -8.236 1.00 98.38 86 PRO A CA 1
ATOM 683 C C . PRO A 1 86 ? -10.592 4.115 -6.896 1.00 98.38 86 PRO A C 1
ATOM 685 O O . PRO A 1 86 ? -11.456 4.182 -6.022 1.00 98.38 86 PRO A O 1
ATOM 688 N N . LEU A 1 87 ? -9.451 3.441 -6.710 1.00 98.50 87 LEU A N 1
ATOM 689 C CA . LEU A 1 87 ? -9.099 2.857 -5.417 1.00 98.50 87 LEU A CA 1
ATOM 690 C C . LEU A 1 87 ? -8.932 3.952 -4.353 1.00 98.50 87 LEU A C 1
ATOM 692 O O . LEU A 1 87 ? -9.545 3.859 -3.295 1.00 98.50 87 LEU A O 1
ATOM 696 N N . GLU A 1 88 ? -8.164 5.004 -4.638 1.00 98.38 88 GLU A N 1
ATOM 697 C CA . GLU A 1 88 ? -7.974 6.140 -3.729 1.00 98.38 88 GLU A CA 1
ATOM 698 C C . GLU A 1 88 ? -9.299 6.809 -3.360 1.00 98.38 88 GLU A C 1
ATOM 700 O O . GLU A 1 88 ? -9.529 7.059 -2.183 1.00 98.38 88 GLU A O 1
ATOM 705 N N . GLU A 1 89 ? -10.203 7.027 -4.318 1.00 98.38 89 GLU A N 1
ATOM 706 C CA . GLU A 1 89 ? -11.514 7.637 -4.065 1.00 98.38 89 GLU A CA 1
ATOM 707 C C . GLU A 1 89 ? -12.383 6.774 -3.134 1.00 98.38 89 GLU A C 1
ATOM 709 O O . GLU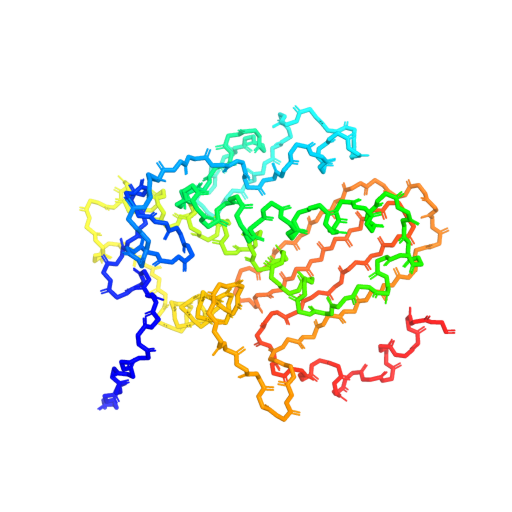 A 1 89 ? -13.026 7.284 -2.210 1.00 98.38 89 GLU A O 1
ATOM 714 N N . LYS A 1 90 ? -12.395 5.448 -3.329 1.00 98.12 90 LYS A N 1
ATOM 715 C CA . LYS A 1 90 ? -13.101 4.527 -2.422 1.00 98.12 90 LYS A CA 1
ATOM 716 C C . LYS A 1 90 ? -12.552 4.620 -0.998 1.00 98.12 90 LYS A C 1
ATOM 718 O O . LYS A 1 90 ? -13.330 4.711 -0.045 1.00 98.12 90 LYS A O 1
ATOM 723 N N . ILE A 1 91 ? -11.226 4.589 -0.854 1.00 98.38 91 ILE A N 1
ATOM 724 C CA . ILE A 1 91 ? -10.570 4.632 0.455 1.00 98.38 91 ILE A CA 1
ATOM 725 C C . ILE A 1 91 ? -10.758 6.002 1.115 1.00 98.38 91 ILE A C 1
ATOM 727 O O . ILE A 1 91 ? -11.107 6.058 2.293 1.00 98.38 91 ILE A O 1
ATOM 731 N N . GLU A 1 92 ? -10.619 7.098 0.369 1.00 98.38 92 GLU A N 1
ATOM 732 C CA . GLU A 1 92 ? -10.834 8.466 0.848 1.00 98.38 92 GLU A CA 1
ATOM 733 C C . GLU A 1 92 ? -12.233 8.630 1.453 1.00 98.38 92 GLU A C 1
ATOM 735 O O . GLU A 1 92 ? -12.381 9.145 2.568 1.00 98.38 92 GLU A O 1
ATOM 740 N N . ASN A 1 93 ? -13.258 8.159 0.736 1.00 97.81 93 ASN A N 1
ATOM 741 C CA . ASN A 1 93 ? -14.645 8.220 1.185 1.00 97.81 93 ASN A CA 1
ATOM 742 C C . ASN A 1 93 ? -14.863 7.425 2.480 1.00 97.81 93 ASN A C 1
ATOM 744 O O . ASN A 1 93 ? -15.546 7.899 3.391 1.00 97.81 93 ASN A O 1
ATOM 748 N N . ALA A 1 94 ? -14.250 6.246 2.603 1.00 97.69 94 ALA A N 1
ATOM 749 C CA . ALA A 1 94 ? -14.323 5.457 3.828 1.00 97.69 94 ALA A CA 1
ATOM 750 C C . ALA A 1 94 ? -13.595 6.133 5.001 1.00 97.69 94 ALA A C 1
ATOM 752 O O . ALA A 1 94 ? -14.158 6.250 6.089 1.00 97.69 94 ALA A O 1
ATOM 753 N N . PHE A 1 95 ? -12.385 6.653 4.771 1.00 97.44 95 PHE A N 1
ATOM 754 C CA . PHE A 1 95 ? -11.602 7.389 5.770 1.00 97.44 95 PHE A CA 1
ATOM 755 C C . PHE A 1 95 ? -12.339 8.631 6.268 1.00 97.44 95 PHE A C 1
ATOM 757 O O . PHE A 1 95 ? -12.273 8.965 7.455 1.00 97.44 95 PHE A O 1
ATOM 764 N N . LYS A 1 96 ? -13.078 9.311 5.384 1.00 96.12 96 LYS A N 1
ATOM 765 C CA . LYS A 1 96 ? -13.881 10.484 5.738 1.00 96.12 96 LYS A CA 1
ATOM 766 C C . LYS A 1 96 ? -14.918 10.160 6.815 1.00 96.12 96 LYS A C 1
ATOM 768 O O . LYS A 1 96 ? -15.055 10.945 7.752 1.00 96.12 96 LYS A O 1
ATOM 773 N N . ASN A 1 97 ? -15.563 9.002 6.702 1.00 95.25 97 ASN A N 1
ATOM 774 C CA . ASN A 1 97 ? -16.708 8.587 7.514 1.00 95.25 97 ASN A CA 1
ATOM 775 C C . ASN A 1 97 ? -16.343 7.690 8.719 1.00 95.25 97 ASN A C 1
ATOM 777 O O . ASN A 1 97 ? -17.228 7.304 9.481 1.00 95.25 97 ASN A O 1
ATOM 781 N N . GLY A 1 98 ? -15.059 7.369 8.914 1.00 95.94 98 GLY A N 1
ATOM 782 C CA . GLY A 1 98 ? -14.562 6.675 10.106 1.00 95.94 98 GLY A CA 1
ATOM 783 C C . GLY A 1 98 ? -14.839 5.166 10.137 1.00 95.94 98 GLY A C 1
ATOM 784 O O . GLY A 1 98 ? -15.046 4.530 9.100 1.00 95.94 98 GLY A O 1
ATOM 785 N N . TYR A 1 99 ? -14.824 4.596 11.348 1.00 97.06 99 TYR A N 1
ATOM 786 C CA . TYR A 1 99 ? -14.859 3.151 11.615 1.00 97.06 99 TYR A CA 1
ATOM 787 C C . TYR A 1 99 ? -15.965 2.392 10.869 1.00 97.06 99 TYR A C 1
ATOM 789 O O . TYR A 1 99 ? -15.689 1.370 10.243 1.00 97.06 99 TYR A O 1
ATOM 797 N N . GLU A 1 100 ? -17.202 2.891 10.898 1.00 95.44 100 GLU A N 1
ATOM 798 C CA . GLU A 1 100 ? -18.345 2.192 10.294 1.00 95.44 100 GLU A CA 1
ATOM 799 C C . GLU A 1 100 ? -18.178 2.024 8.778 1.00 95.44 100 GLU A C 1
ATOM 801 O O . GLU A 1 100 ? -18.463 0.966 8.221 1.00 95.44 100 GLU A O 1
ATOM 806 N N . SER A 1 101 ? -17.663 3.051 8.094 1.00 96.62 101 SER A N 1
ATOM 807 C CA . SER A 1 101 ? -17.471 2.993 6.642 1.00 96.62 101 SER A CA 1
ATOM 808 C C . SER A 1 101 ? -16.251 2.175 6.248 1.00 96.62 101 SER A C 1
ATOM 810 O O . SER A 1 101 ? -16.334 1.382 5.312 1.00 96.62 101 SER A O 1
ATOM 812 N N . ILE A 1 102 ? -15.129 2.321 6.960 1.00 96.12 102 ILE A N 1
ATOM 813 C CA . ILE A 1 102 ? -13.924 1.547 6.645 1.00 96.12 102 ILE A CA 1
ATOM 814 C C . ILE A 1 102 ? -14.113 0.051 6.926 1.00 96.12 102 ILE A C 1
ATOM 816 O O . ILE A 1 102 ? -13.636 -0.772 6.151 1.00 96.12 102 ILE A O 1
ATOM 820 N N . SER A 1 103 ? -14.889 -0.306 7.955 1.00 95.62 103 SER A N 1
ATOM 821 C CA . SER A 1 103 ? -15.224 -1.702 8.282 1.00 95.62 103 SER A CA 1
ATOM 822 C C . SER A 1 103 ? -16.096 -2.390 7.229 1.00 95.62 103 SER A C 1
ATOM 824 O O . SER A 1 103 ? -16.146 -3.617 7.188 1.00 95.62 103 SER A O 1
ATOM 826 N N . CYS A 1 104 ? -16.764 -1.615 6.369 1.00 95.88 104 CYS A N 1
ATOM 827 C CA . CYS A 1 104 ? -17.590 -2.123 5.274 1.00 95.88 104 CYS A CA 1
ATOM 828 C C . CYS A 1 104 ? -16.836 -2.236 3.938 1.00 95.88 104 CYS A C 1
ATOM 830 O O . CYS A 1 104 ? -17.413 -2.711 2.958 1.00 95.88 104 CYS A O 1
ATOM 832 N N . LEU A 1 105 ? -15.579 -1.782 3.858 1.00 96.38 105 LEU A N 1
ATOM 833 C CA . LEU A 1 105 ? -14.793 -1.893 2.632 1.00 96.38 105 LEU A CA 1
ATOM 834 C C . LEU A 1 105 ? -14.462 -3.349 2.302 1.00 96.38 105 LEU A C 1
ATOM 836 O O . LEU A 1 105 ? -14.254 -4.185 3.182 1.00 96.38 105 LEU A O 1
ATOM 840 N N . ASN A 1 106 ? -14.335 -3.632 1.005 1.00 95.38 106 ASN A N 1
ATOM 841 C CA . ASN A 1 106 ? -13.775 -4.895 0.552 1.00 95.38 106 ASN A CA 1
ATOM 842 C C . ASN A 1 106 ? -12.324 -5.015 1.048 1.00 95.38 106 ASN A C 1
ATOM 844 O O . ASN A 1 106 ? -11.507 -4.115 0.842 1.00 95.38 106 ASN A O 1
ATOM 848 N N . GLU A 1 107 ? -11.993 -6.144 1.676 1.00 95.75 107 GLU A N 1
ATOM 849 C CA . GLU A 1 107 ? -10.648 -6.403 2.184 1.00 95.75 107 GLU A CA 1
ATOM 850 C C . GLU A 1 107 ? -9.586 -6.358 1.070 1.00 95.75 107 GLU A C 1
ATOM 852 O O . GLU A 1 107 ? -8.462 -5.941 1.330 1.00 95.75 107 GLU A O 1
ATOM 857 N N . LEU A 1 108 ? -9.939 -6.711 -0.172 1.00 96.94 108 LEU A N 1
ATOM 858 C CA . LEU A 1 108 ? -9.050 -6.610 -1.332 1.00 96.94 108 LEU A CA 1
ATOM 859 C C . LEU A 1 108 ? -8.712 -5.154 -1.691 1.00 96.94 108 LEU A C 1
ATOM 861 O O . LEU A 1 108 ? -7.565 -4.860 -2.025 1.00 96.94 108 LEU A O 1
ATOM 865 N N . ASP A 1 109 ? -9.678 -4.233 -1.588 1.00 97.81 109 ASP A N 1
ATOM 866 C CA . ASP A 1 109 ? -9.423 -2.802 -1.803 1.00 97.81 109 ASP A CA 1
ATOM 867 C C . ASP A 1 109 ? -8.440 -2.290 -0.725 1.00 97.81 109 ASP A C 1
ATOM 869 O O . ASP A 1 109 ? -7.445 -1.635 -1.040 1.00 97.81 109 ASP A O 1
ATOM 873 N N . LEU A 1 110 ? -8.637 -2.673 0.544 1.00 98.06 110 LEU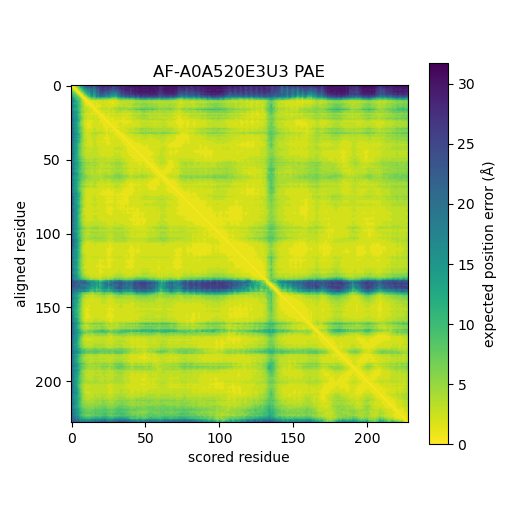 A N 1
ATOM 874 C CA . LEU A 1 110 ? -7.701 -2.341 1.629 1.00 98.06 110 LEU A CA 1
ATOM 875 C C . LEU A 1 110 ? -6.321 -2.971 1.427 1.00 98.06 110 LEU A C 1
ATOM 877 O O . LEU A 1 110 ? -5.312 -2.292 1.608 1.00 98.06 110 LEU A O 1
ATOM 881 N N . PHE A 1 111 ? -6.260 -4.239 1.024 1.00 98.06 111 PHE A N 1
ATOM 882 C CA . PHE A 1 111 ? -5.010 -4.918 0.699 1.00 98.06 111 PHE A CA 1
ATOM 883 C C . PHE A 1 111 ? -4.245 -4.174 -0.397 1.00 98.06 111 PHE A C 1
ATOM 885 O O . PHE A 1 111 ? -3.060 -3.897 -0.226 1.00 98.06 111 PHE A O 1
ATOM 892 N N . ASN A 1 112 ? -4.914 -3.800 -1.489 1.00 98.25 112 ASN A N 1
ATOM 893 C CA . ASN A 1 112 ? -4.287 -3.087 -2.599 1.00 98.25 112 ASN A CA 1
ATOM 894 C C . ASN A 1 112 ? -3.789 -1.703 -2.181 1.00 98.25 112 ASN A C 1
ATOM 896 O O . ASN A 1 112 ? -2.686 -1.308 -2.556 1.00 98.25 112 ASN A O 1
ATOM 900 N N . TRP A 1 113 ? -4.561 -0.977 -1.371 1.00 98.38 113 TRP A N 1
ATOM 901 C CA . TRP A 1 113 ? -4.161 0.344 -0.895 1.00 98.38 113 TRP A CA 1
ATOM 902 C C . TRP A 1 113 ? -2.974 0.266 0.073 1.00 98.38 113 TRP A C 1
ATOM 904 O O . TRP A 1 113 ? -1.964 0.934 -0.136 1.00 98.38 113 TRP A O 1
ATOM 914 N N . ILE A 1 114 ? -3.028 -0.611 1.080 1.00 98.12 114 ILE A N 1
ATOM 915 C CA . ILE A 1 114 ? -1.920 -0.814 2.028 1.00 98.12 114 ILE A CA 1
ATOM 916 C C . ILE A 1 114 ? -0.685 -1.369 1.304 1.00 98.12 114 ILE A C 1
ATOM 918 O O . ILE A 1 114 ? 0.440 -0.937 1.560 1.00 98.12 114 ILE A O 1
ATOM 922 N N . GLY A 1 115 ? -0.892 -2.285 0.358 1.00 97.69 115 GLY A N 1
ATOM 923 C CA . GLY A 1 115 ? 0.143 -2.808 -0.522 1.00 97.69 115 GLY A CA 1
ATOM 924 C C . GLY A 1 115 ? 0.830 -1.698 -1.311 1.00 97.69 115 GLY A C 1
ATOM 925 O O . GLY A 1 115 ? 2.058 -1.643 -1.307 1.00 97.69 115 GLY A O 1
ATOM 926 N N . LYS A 1 116 ? 0.070 -0.767 -1.911 1.00 97.38 116 LYS A N 1
ATOM 927 C CA . LYS A 1 116 ? 0.609 0.410 -2.616 1.00 97.38 116 LYS A CA 1
ATOM 928 C C . LYS A 1 116 ? 1.535 1.218 -1.708 1.00 97.38 116 LYS A C 1
ATOM 930 O O . LYS A 1 116 ? 2.619 1.597 -2.142 1.00 97.38 116 LYS A O 1
ATOM 935 N N . PHE A 1 117 ? 1.127 1.458 -0.460 1.00 94.50 117 PHE A N 1
ATOM 936 C CA . PHE A 1 117 ? 1.938 2.167 0.534 1.00 94.50 117 PHE A CA 1
ATOM 937 C C . PHE A 1 117 ? 3.240 1.429 0.840 1.00 94.50 117 PHE A C 1
ATOM 939 O O . PHE A 1 117 ? 4.321 1.960 0.588 1.00 94.50 117 PHE A O 1
ATOM 946 N N . LEU A 1 118 ? 3.140 0.195 1.339 1.00 95.44 118 LEU A N 1
ATOM 947 C CA . LEU A 1 118 ? 4.298 -0.577 1.790 1.00 95.44 118 LEU A CA 1
ATOM 948 C C . LEU A 1 118 ? 5.262 -0.842 0.630 1.00 95.44 118 LEU A C 1
ATOM 950 O O . LEU A 1 118 ? 6.460 -0.576 0.719 1.00 95.44 118 LEU A O 1
ATOM 954 N N . TYR A 1 119 ? 4.735 -1.307 -0.499 1.00 96.50 119 TYR A N 1
ATOM 955 C CA . TYR A 1 119 ? 5.543 -1.567 -1.679 1.00 96.50 119 TYR A CA 1
ATOM 956 C C . TYR A 1 119 ? 6.118 -0.286 -2.294 1.00 96.50 119 TYR A C 1
ATOM 958 O O . TYR A 1 119 ? 7.219 -0.310 -2.838 1.00 96.50 119 TYR A O 1
ATOM 966 N N . GLY A 1 120 ? 5.418 0.845 -2.187 1.00 96.25 120 GLY A N 1
ATOM 967 C CA . GLY A 1 120 ? 5.940 2.146 -2.593 1.00 96.25 120 GLY A CA 1
ATOM 968 C C . GLY A 1 120 ? 7.155 2.577 -1.770 1.00 96.25 120 GLY A C 1
ATOM 969 O O . GLY A 1 120 ? 8.144 3.015 -2.357 1.00 96.25 120 GLY A O 1
ATOM 970 N N . PHE A 1 121 ? 7.141 2.384 -0.444 1.00 94.19 121 PHE A N 1
ATOM 971 C CA . PHE A 1 121 ? 8.326 2.613 0.396 1.00 94.19 121 PHE A CA 1
ATOM 972 C C . PHE A 1 121 ? 9.490 1.717 -0.031 1.00 94.19 121 PHE A C 1
ATOM 974 O O . PHE A 1 121 ? 10.587 2.215 -0.285 1.00 94.19 121 PHE A O 1
ATOM 981 N N . VAL A 1 122 ? 9.229 0.421 -0.230 1.00 93.06 122 VAL A N 1
ATOM 982 C CA . VAL A 1 122 ? 10.224 -0.528 -0.754 1.00 93.06 122 VAL A CA 1
ATOM 983 C C . VAL A 1 122 ? 10.780 -0.066 -2.104 1.00 93.06 122 VAL A C 1
ATOM 985 O O . VAL A 1 122 ? 11.988 -0.118 -2.317 1.00 93.06 122 VAL A O 1
ATOM 988 N N . TYR A 1 123 ? 9.938 0.419 -3.018 1.00 95.19 123 TYR A N 1
ATOM 989 C CA . TYR A 1 123 ? 10.382 0.901 -4.326 1.00 95.19 123 TYR A CA 1
ATOM 990 C C . TYR A 1 123 ? 11.343 2.093 -4.199 1.00 95.19 123 TYR A C 1
ATOM 992 O O . TYR A 1 123 ? 12.380 2.125 -4.863 1.00 95.19 123 TYR A O 1
ATOM 1000 N N . ILE A 1 124 ? 11.028 3.055 -3.326 1.00 94.56 124 ILE A N 1
ATOM 1001 C CA . ILE A 1 124 ? 11.856 4.245 -3.069 1.00 94.56 124 ILE A CA 1
ATOM 1002 C C . ILE A 1 124 ? 13.203 3.859 -2.431 1.00 94.56 124 ILE A C 1
ATOM 1004 O O . ILE A 1 124 ? 14.246 4.400 -2.818 1.00 94.56 124 ILE A O 1
ATOM 1008 N N . GLU A 1 125 ? 13.197 2.902 -1.498 1.00 90.50 125 GLU A N 1
ATOM 1009 C CA . GLU A 1 125 ? 14.406 2.328 -0.886 1.00 90.50 125 GLU A CA 1
ATOM 1010 C C . GLU A 1 125 ? 15.293 1.656 -1.937 1.00 90.50 125 GLU A C 1
ATOM 1012 O O . GLU A 1 125 ? 16.477 1.971 -2.062 1.00 90.50 125 GLU A O 1
ATOM 1017 N N . MET A 1 126 ? 14.711 0.776 -2.761 1.00 90.62 126 MET A N 1
ATOM 1018 C CA . MET A 1 126 ? 15.439 0.069 -3.818 1.00 90.62 126 MET A CA 1
ATOM 1019 C C . MET A 1 126 ? 16.010 1.036 -4.855 1.00 90.62 126 MET A C 1
ATOM 1021 O O . MET A 1 126 ? 17.156 0.881 -5.280 1.00 90.62 126 MET A O 1
ATOM 1025 N N . HIS A 1 127 ? 15.255 2.073 -5.224 1.00 91.69 127 HIS A N 1
ATOM 1026 C CA . HIS A 1 127 ? 15.753 3.125 -6.101 1.00 91.69 127 HIS A CA 1
ATOM 1027 C C . HIS A 1 127 ? 16.961 3.847 -5.497 1.00 91.69 127 HIS A C 1
ATOM 1029 O O . HIS A 1 127 ? 17.981 4.029 -6.166 1.00 91.69 127 HIS A O 1
ATOM 1035 N N . SER A 1 128 ? 16.862 4.252 -4.228 1.00 89.56 128 SER A N 1
ATOM 1036 C CA . SER A 1 128 ? 17.941 4.956 -3.530 1.00 89.56 128 SER A CA 1
ATOM 1037 C C . SER A 1 128 ? 19.194 4.085 -3.420 1.00 89.56 128 SER A C 1
ATOM 1039 O O . SER A 1 128 ? 20.296 4.566 -3.694 1.00 89.56 128 SER A O 1
ATOM 1041 N N . ALA A 1 129 ? 19.027 2.798 -3.109 1.00 86.19 129 ALA A N 1
ATOM 1042 C CA . ALA A 1 129 ? 20.112 1.829 -3.037 1.00 86.19 129 ALA A CA 1
ATOM 1043 C C . ALA A 1 129 ? 20.804 1.625 -4.397 1.00 86.19 129 ALA A C 1
ATOM 1045 O O . ALA A 1 129 ? 22.022 1.756 -4.470 1.00 86.19 129 ALA A O 1
ATOM 1046 N N . LEU A 1 130 ? 20.056 1.424 -5.491 1.00 86.69 130 LEU A N 1
ATOM 1047 C CA . LEU A 1 130 ? 20.623 1.285 -6.846 1.00 86.69 130 LEU A CA 1
ATOM 1048 C C . LEU A 1 130 ? 21.328 2.547 -7.359 1.00 86.69 130 LEU A C 1
ATOM 1050 O O . LEU A 1 130 ? 22.152 2.474 -8.267 1.00 86.69 130 LEU A O 1
ATOM 1054 N N . ARG A 1 131 ? 20.980 3.731 -6.845 1.00 83.62 131 ARG A N 1
ATOM 1055 C CA . ARG A 1 131 ? 21.703 4.963 -7.193 1.00 83.62 131 ARG A CA 1
ATOM 1056 C C . ARG A 1 131 ? 23.010 5.118 -6.421 1.00 83.62 131 ARG A C 1
ATOM 1058 O O . ARG A 1 131 ? 23.913 5.776 -6.936 1.00 83.62 131 ARG A O 1
ATOM 1065 N N . LYS A 1 132 ? 23.090 4.573 -5.204 1.00 77.38 132 LYS A N 1
ATOM 1066 C CA . LYS A 1 132 ? 24.294 4.589 -4.357 1.00 77.38 132 LYS A CA 1
ATOM 1067 C C . LYS A 1 132 ? 25.280 3.505 -4.790 1.00 77.38 132 LYS A C 1
ATOM 1069 O O . LYS A 1 132 ? 26.444 3.799 -5.046 1.00 77.38 132 LYS A O 1
ATOM 1074 N N . GLU A 1 133 ? 24.790 2.281 -4.922 1.00 68.69 13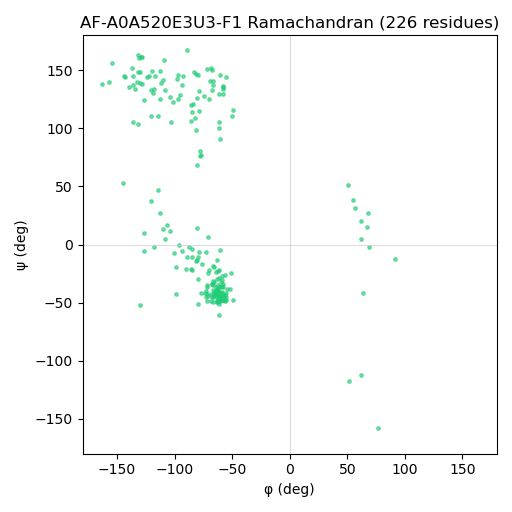3 GLU A N 1
ATOM 1075 C CA . GLU A 1 133 ? 25.536 1.128 -5.408 1.00 68.69 133 GLU A CA 1
ATOM 1076 C C . GLU A 1 133 ? 25.460 1.125 -6.937 1.00 68.69 133 GLU A C 1
ATOM 1078 O O . GLU A 1 133 ? 24.416 0.833 -7.510 1.00 68.69 133 GLU A O 1
ATOM 1083 N N . MET A 1 134 ? 26.552 1.470 -7.629 1.00 55.38 134 MET A N 1
ATOM 1084 C CA . MET A 1 134 ? 26.569 1.617 -9.099 1.00 55.38 134 MET A CA 1
ATOM 1085 C C . MET A 1 134 ? 26.209 0.330 -9.879 1.00 55.38 134 MET A C 1
ATOM 1087 O O . MET A 1 134 ? 26.114 0.365 -11.107 1.00 55.38 134 MET A O 1
ATOM 1091 N N . THR A 1 135 ? 26.014 -0.800 -9.191 1.00 56.78 135 THR A N 1
ATOM 1092 C CA . THR A 1 135 ? 25.632 -2.103 -9.750 1.00 56.78 135 THR A CA 1
ATOM 1093 C C . THR A 1 135 ? 24.695 -2.856 -8.803 1.00 56.78 135 THR A C 1
ATOM 1095 O O . THR A 1 135 ? 24.903 -2.831 -7.592 1.00 56.78 135 THR A O 1
ATOM 1098 N N . ALA A 1 136 ? 23.735 -3.612 -9.350 1.00 56.75 136 ALA A N 1
ATOM 1099 C CA . ALA A 1 136 ? 22.813 -4.459 -8.580 1.00 56.75 136 ALA A CA 1
ATOM 1100 C C . ALA A 1 136 ? 23.521 -5.494 -7.677 1.00 56.75 136 ALA A C 1
ATOM 1102 O O . ALA A 1 136 ? 22.989 -5.846 -6.629 1.00 56.75 136 ALA A O 1
ATOM 1103 N N . ASP A 1 137 ? 24.741 -5.913 -8.035 1.00 53.59 137 ASP A N 1
ATOM 1104 C CA . ASP A 1 137 ? 25.574 -6.831 -7.241 1.00 53.59 137 ASP A CA 1
ATOM 1105 C C . ASP A 1 137 ? 26.038 -6.237 -5.893 1.00 53.59 137 ASP A C 1
ATOM 1107 O O . ASP A 1 137 ? 26.413 -6.984 -4.991 1.00 53.59 137 ASP A O 1
ATOM 1111 N N . GLY A 1 138 ? 26.003 -4.905 -5.736 1.00 52.97 138 GLY A N 1
ATOM 1112 C CA . GLY A 1 138 ? 26.317 -4.211 -4.477 1.00 52.97 138 GLY A CA 1
ATOM 1113 C C . GLY A 1 138 ? 25.129 -4.119 -3.513 1.00 52.97 138 GLY A C 1
ATOM 1114 O O . GLY A 1 138 ? 25.290 -3.766 -2.345 1.00 52.97 138 GLY A O 1
ATOM 1115 N N . LEU A 1 139 ? 23.922 -4.458 -3.976 1.00 65.50 139 LEU A N 1
ATOM 1116 C CA . LEU A 1 139 ? 22.698 -4.336 -3.194 1.00 65.50 139 LEU A CA 1
ATOM 1117 C C . LEU A 1 139 ? 22.568 -5.547 -2.260 1.00 65.50 139 LEU A C 1
ATOM 1119 O O . LEU A 1 139 ? 22.158 -6.637 -2.658 1.00 65.50 139 LEU A O 1
ATOM 1123 N N . ASN A 1 140 ? 22.955 -5.366 -0.996 1.00 67.06 140 ASN A N 1
ATOM 1124 C CA . ASN A 1 140 ? 22.973 -6.436 -0.000 1.00 67.06 140 ASN A CA 1
ATOM 1125 C C . ASN A 1 140 ? 21.560 -6.733 0.537 1.00 67.06 140 ASN A C 1
ATOM 1127 O O . ASN A 1 140 ? 21.192 -6.327 1.639 1.00 67.06 140 ASN A O 1
ATOM 1131 N N . MET A 1 141 ? 20.750 -7.424 -0.266 1.00 76.44 141 MET A N 1
ATOM 1132 C CA . MET A 1 141 ? 19.399 -7.848 0.090 1.00 76.44 141 MET A CA 1
ATOM 1133 C C . MET A 1 141 ? 19.283 -9.370 0.085 1.00 76.44 141 MET A C 1
ATOM 1135 O O . MET A 1 141 ? 19.709 -10.048 -0.851 1.00 76.44 141 MET A O 1
ATOM 1139 N N . SER A 1 142 ? 18.661 -9.929 1.125 1.00 84.94 142 SER A N 1
ATOM 1140 C CA . SER A 1 142 ? 18.425 -11.372 1.168 1.00 84.94 142 SER A CA 1
ATOM 1141 C C . SER A 1 142 ? 17.431 -11.810 0.085 1.00 84.94 142 SER A C 1
ATOM 1143 O O . SER A 1 142 ? 16.413 -11.158 -0.159 1.00 84.94 142 SER A O 1
ATOM 1145 N N . GLN A 1 143 ? 17.691 -12.968 -0.524 1.00 85.00 143 GLN A N 1
ATOM 1146 C CA . GLN A 1 143 ? 16.812 -13.559 -1.540 1.00 85.00 143 GLN A CA 1
ATOM 1147 C C . GLN A 1 143 ? 15.391 -13.809 -1.013 1.00 85.00 143 GLN A C 1
ATOM 1149 O O . GLN A 1 143 ? 14.418 -13.657 -1.745 1.00 85.00 143 GLN A O 1
ATOM 1154 N N . SER A 1 144 ? 15.246 -14.151 0.272 1.00 87.88 144 SER A N 1
ATOM 1155 C CA . SER A 1 144 ? 13.934 -14.327 0.903 1.00 87.88 144 SER A CA 1
ATOM 1156 C C . SER A 1 144 ? 13.124 -13.032 0.926 1.00 87.88 144 SER A C 1
ATOM 1158 O O . SER A 1 144 ? 11.918 -13.070 0.687 1.00 87.88 144 SER A O 1
ATOM 1160 N N . LEU A 1 145 ? 13.770 -11.890 1.166 1.00 88.44 145 LEU A N 1
ATOM 1161 C CA . LEU A 1 145 ? 13.110 -10.5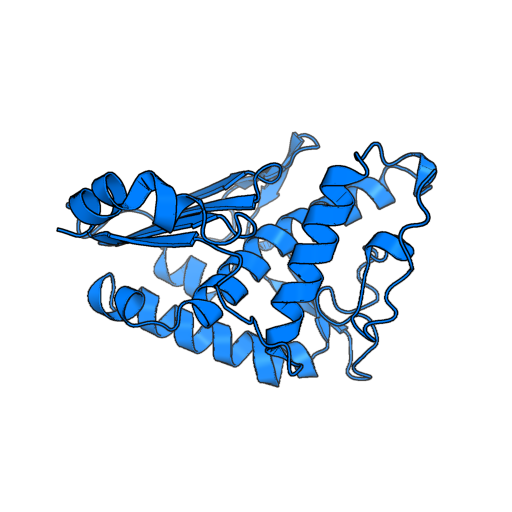89 1.172 1.00 88.44 145 LEU A CA 1
ATOM 1162 C C . LEU A 1 145 ? 12.740 -10.134 -0.249 1.00 88.44 145 LEU A C 1
ATOM 1164 O O . LEU A 1 145 ? 11.619 -9.681 -0.467 1.00 88.44 145 LEU A O 1
ATOM 1168 N N . MET A 1 146 ? 13.622 -10.361 -1.230 1.00 89.94 146 MET A N 1
ATOM 1169 C CA . MET A 1 146 ? 13.303 -10.135 -2.648 1.00 89.94 146 MET A CA 1
ATOM 1170 C C . MET A 1 146 ? 12.077 -10.943 -3.087 1.00 89.94 146 MET A C 1
ATOM 1172 O O . MET A 1 146 ? 11.180 -10.404 -3.731 1.00 89.94 146 MET A O 1
ATOM 1176 N N . MET A 1 147 ? 12.000 -12.223 -2.705 1.00 91.00 147 MET A N 1
ATOM 1177 C CA . MET A 1 147 ? 10.841 -13.065 -3.015 1.00 91.00 147 MET A CA 1
ATOM 1178 C C . MET A 1 147 ? 9.556 -12.542 -2.364 1.00 91.00 147 MET A C 1
ATOM 1180 O O . MET A 1 147 ? 8.525 -12.503 -3.029 1.00 91.00 147 MET A O 1
ATOM 1184 N N . LYS A 1 148 ? 9.604 -12.096 -1.101 1.00 93.31 148 LYS A N 1
ATOM 1185 C CA . LYS A 1 148 ? 8.443 -11.487 -0.426 1.00 93.31 148 LYS A CA 1
ATOM 1186 C C . LYS A 1 148 ? 7.927 -10.269 -1.190 1.00 93.31 148 LYS A C 1
ATOM 1188 O O . LYS A 1 148 ? 6.734 -10.169 -1.464 1.00 93.31 148 LYS A O 1
ATOM 1193 N N . PHE A 1 149 ? 8.810 -9.362 -1.595 1.00 94.00 149 PHE A N 1
ATOM 1194 C CA . PHE A 1 149 ? 8.390 -8.154 -2.308 1.00 94.00 149 PHE A CA 1
ATOM 1195 C C . PHE A 1 149 ? 7.939 -8.429 -3.736 1.00 94.00 149 PHE A C 1
ATOM 1197 O O . PHE A 1 149 ? 6.958 -7.834 -4.177 1.00 94.00 149 PHE A O 1
ATOM 1204 N N . ALA A 1 150 ? 8.582 -9.369 -4.432 1.00 93.69 150 ALA A N 1
ATOM 1205 C CA . ALA A 1 150 ? 8.109 -9.844 -5.726 1.00 93.69 150 ALA A CA 1
ATOM 1206 C C . ALA A 1 150 ? 6.697 -10.436 -5.611 1.00 93.69 150 ALA A C 1
ATOM 1208 O O . ALA A 1 150 ? 5.817 -10.068 -6.381 1.00 93.69 150 ALA A O 1
ATOM 1209 N N . ASN A 1 151 ? 6.446 -11.271 -4.598 1.00 94.25 151 ASN A N 1
ATOM 1210 C CA . ASN A 1 151 ? 5.117 -11.820 -4.337 1.00 94.25 151 ASN A CA 1
ATOM 1211 C C . ASN A 1 151 ? 4.098 -10.724 -4.006 1.00 94.25 151 ASN A C 1
ATOM 1213 O O . ASN A 1 151 ? 2.952 -10.816 -4.433 1.00 94.25 151 ASN A O 1
ATOM 1217 N N . LEU A 1 152 ? 4.495 -9.670 -3.281 1.00 95.75 152 LEU A N 1
ATOM 1218 C CA . LEU A 1 152 ? 3.581 -8.578 -2.932 1.00 95.75 152 LEU A CA 1
ATOM 1219 C C . LEU A 1 152 ? 3.185 -7.825 -4.195 1.00 95.75 152 LEU A C 1
ATOM 1221 O O . LEU A 1 152 ? 2.002 -7.593 -4.426 1.00 95.75 152 LEU A O 1
ATOM 1225 N N . ASN A 1 153 ? 4.170 -7.523 -5.041 1.00 95.62 153 ASN A N 1
ATOM 1226 C CA . ASN A 1 153 ? 3.935 -6.925 -6.342 1.00 95.62 153 ASN A CA 1
ATOM 1227 C C . ASN A 1 153 ? 3.020 -7.795 -7.210 1.00 95.62 153 ASN A C 1
ATOM 1229 O O . ASN A 1 153 ? 2.043 -7.275 -7.732 1.00 95.62 153 ASN A O 1
ATOM 1233 N N . TYR A 1 154 ? 3.277 -9.103 -7.313 1.00 94.56 154 TYR A N 1
ATOM 1234 C CA . TYR A 1 154 ? 2.420 -10.019 -8.065 1.00 94.56 154 TYR A CA 1
ATOM 1235 C C . TYR A 1 154 ? 0.981 -9.991 -7.582 1.00 94.56 154 TYR A C 1
ATOM 1237 O O . TYR A 1 154 ? 0.079 -9.834 -8.396 1.00 94.56 154 TYR A O 1
ATOM 1245 N N . MET A 1 155 ? 0.758 -10.098 -6.271 1.00 95.50 155 MET A N 1
ATOM 1246 C CA . MET A 1 155 ? -0.596 -10.067 -5.739 1.00 95.50 155 MET A CA 1
ATOM 1247 C C . MET A 1 155 ? -1.275 -8.744 -6.063 1.00 95.50 155 MET A C 1
ATOM 1249 O O . MET A 1 155 ? -2.379 -8.782 -6.579 1.00 95.50 155 MET A O 1
ATOM 1253 N N . MET A 1 156 ? -0.623 -7.593 -5.863 1.00 96.69 156 MET A N 1
ATOM 1254 C CA . MET A 1 156 ? -1.200 -6.274 -6.176 1.00 96.69 156 MET A CA 1
ATOM 1255 C C . MET A 1 156 ? -1.552 -6.070 -7.655 1.00 96.69 156 MET A C 1
ATOM 1257 O O . MET A 1 156 ? -2.386 -5.221 -7.968 1.00 96.69 156 MET A O 1
ATOM 1261 N N . GLN A 1 157 ? -0.957 -6.828 -8.582 1.00 96.75 157 GLN A N 1
ATOM 1262 C CA . GLN A 1 157 ? -1.333 -6.747 -9.998 1.00 96.75 157 GLN A CA 1
ATOM 1263 C C . GLN A 1 157 ? -2.791 -7.174 -10.242 1.00 96.75 157 GLN A C 1
ATOM 1265 O O . GLN A 1 157 ? -3.341 -6.801 -11.276 1.00 96.75 157 GLN A O 1
ATOM 1270 N N . ASN A 1 158 ? -3.460 -7.814 -9.263 1.00 95.56 158 ASN A N 1
ATOM 1271 C CA . ASN A 1 158 ? -4.914 -8.041 -9.271 1.00 95.56 158 ASN A CA 1
ATOM 1272 C C . ASN A 1 158 ? -5.719 -6.760 -9.546 1.00 95.56 158 ASN A C 1
ATOM 1274 O O . ASN A 1 158 ? -6.838 -6.827 -10.039 1.00 95.56 158 ASN A O 1
ATOM 1278 N N . LEU A 1 159 ? -5.143 -5.590 -9.248 1.00 95.75 159 LEU A N 1
ATOM 1279 C CA . LEU A 1 159 ? -5.812 -4.315 -9.439 1.00 95.75 159 LEU A CA 1
ATOM 1280 C C . LEU A 1 159 ? -6.135 -4.026 -10.917 1.00 95.75 159 LEU A C 1
ATOM 1282 O O . LEU A 1 159 ? -7.117 -3.344 -11.186 1.00 95.75 159 LEU A O 1
ATOM 1286 N N . TYR A 1 160 ? -5.336 -4.533 -11.866 1.00 94.69 160 TYR A N 1
ATOM 1287 C CA . TYR A 1 160 ? -5.535 -4.297 -13.306 1.00 94.69 160 TYR A CA 1
ATOM 1288 C C . TYR A 1 160 ? -5.594 -5.579 -14.153 1.00 94.69 160 TYR A C 1
ATOM 1290 O O . TYR A 1 160 ? -5.836 -5.508 -15.358 1.00 94.69 160 TYR A O 1
ATOM 1298 N N . THR A 1 161 ? -5.357 -6.747 -13.556 1.00 93.44 161 THR A N 1
ATOM 1299 C CA . THR A 1 161 ? -5.444 -8.050 -14.226 1.00 93.44 161 THR A CA 1
ATOM 1300 C C . THR A 1 161 ? -6.269 -9.035 -13.402 1.00 93.44 161 THR A C 1
ATOM 1302 O O . THR A 1 161 ? -6.455 -8.859 -12.201 1.00 93.44 161 THR A O 1
ATOM 1305 N N . SER A 1 162 ? -6.765 -10.094 -14.034 1.00 87.88 162 SER A N 1
ATOM 1306 C CA . SER A 1 162 ? -7.578 -11.124 -13.385 1.00 87.88 162 SER A CA 1
ATOM 1307 C C . SER A 1 162 ? -6.704 -12.084 -12.573 1.00 87.88 162 SER A C 1
ATOM 1309 O O . SER A 1 162 ? -6.364 -13.170 -13.036 1.00 87.88 162 SER A O 1
ATOM 1311 N N . ILE A 1 163 ? -6.319 -11.667 -11.365 1.00 90.75 163 ILE A N 1
ATOM 1312 C CA . ILE A 1 163 ? -5.723 -12.545 -10.351 1.00 90.75 163 ILE A CA 1
ATOM 1313 C C . ILE A 1 163 ? -6.804 -12.892 -9.335 1.00 90.75 163 ILE A C 1
ATOM 1315 O O . ILE A 1 163 ? -7.382 -12.004 -8.710 1.00 90.75 163 ILE A O 1
ATOM 1319 N N . GLU A 1 164 ? -7.042 -14.186 -9.160 1.00 88.38 164 GLU A N 1
ATOM 1320 C CA . GLU A 1 164 ? -7.977 -14.719 -8.175 1.00 88.38 164 GLU A CA 1
ATOM 1321 C C . GLU A 1 164 ? -7.205 -15.424 -7.055 1.00 88.38 164 GLU A C 1
ATOM 1323 O O . GLU A 1 164 ? -6.190 -16.083 -7.292 1.00 88.38 164 GLU A O 1
ATOM 1328 N N . PHE A 1 165 ? -7.681 -15.256 -5.822 1.00 90.31 165 PHE A N 1
ATOM 1329 C CA . PHE A 1 165 ? -7.123 -15.904 -4.639 1.00 90.31 165 PHE A CA 1
ATOM 1330 C C . PHE A 1 165 ? -8.037 -17.065 -4.251 1.00 90.31 165 PHE A C 1
ATOM 1332 O O . PHE A 1 165 ? -9.142 -16.853 -3.753 1.00 90.31 165 PHE A O 1
ATOM 1339 N N . GLU A 1 166 ? -7.592 -18.288 -4.530 1.00 86.62 166 GLU A N 1
ATOM 1340 C CA . GLU A 1 166 ? -8.344 -19.502 -4.217 1.00 86.62 166 GLU A CA 1
ATOM 1341 C C . GLU A 1 166 ? -8.193 -19.880 -2.735 1.00 86.62 166 GLU A C 1
ATOM 1343 O O . GLU A 1 166 ? -7.140 -19.678 -2.130 1.00 86.62 166 GLU A O 1
ATOM 1348 N N . ASP A 1 167 ? -9.257 -20.448 -2.163 1.00 86.00 167 ASP A N 1
ATOM 1349 C CA . ASP A 1 167 ? -9.383 -20.964 -0.790 1.00 86.00 167 ASP A CA 1
ATOM 1350 C C . ASP A 1 167 ? -9.262 -19.950 0.363 1.00 86.00 167 ASP A C 1
ATOM 1352 O O . ASP A 1 167 ? -10.008 -20.044 1.342 1.00 86.00 167 ASP A O 1
ATOM 1356 N N . PHE A 1 168 ? -8.331 -18.998 0.299 1.00 87.31 168 PHE A N 1
ATOM 1357 C CA . PHE A 1 168 ? -8.088 -18.029 1.365 1.00 87.31 168 PHE A CA 1
ATOM 1358 C C . PHE A 1 168 ? -7.463 -16.726 0.857 1.00 87.31 168 PHE A C 1
ATOM 1360 O O . PHE A 1 168 ? -6.745 -16.687 -0.138 1.00 87.31 168 PHE A O 1
ATOM 1367 N N . ASN A 1 169 ? -7.668 -15.652 1.623 1.00 92.81 169 ASN A N 1
ATOM 1368 C CA . ASN A 1 169 ? -6.953 -14.397 1.417 1.00 92.81 169 ASN A CA 1
ATOM 1369 C C . ASN A 1 169 ? -5.505 -14.539 1.918 1.00 92.81 169 ASN A C 1
ATOM 1371 O O . ASN A 1 169 ? -5.308 -14.915 3.079 1.00 92.81 169 ASN A O 1
ATOM 1375 N N . PRO A 1 170 ? -4.478 -14.209 1.112 1.00 94.25 170 PRO A N 1
ATOM 1376 C CA . PRO A 1 170 ? -3.080 -14.343 1.520 1.00 94.25 170 PRO A CA 1
ATOM 1377 C C . PRO A 1 170 ? -2.616 -13.320 2.576 1.00 94.25 170 PRO A C 1
ATOM 1379 O O . PRO A 1 170 ? -1.438 -13.289 2.942 1.00 94.25 170 PRO A O 1
ATOM 1382 N N . TRP A 1 171 ? -3.542 -12.518 3.097 1.00 96.81 171 TRP A N 1
ATOM 1383 C CA . TRP A 1 171 ? -3.332 -11.477 4.090 1.00 96.81 171 TRP A CA 1
ATOM 1384 C C . TRP A 1 171 ? -4.301 -11.618 5.269 1.00 96.81 171 TRP A C 1
ATOM 1386 O O . TRP A 1 171 ? -5.374 -12.219 5.173 1.00 96.81 171 TRP A O 1
ATOM 1396 N N . SER A 1 172 ? -3.949 -10.971 6.375 1.00 96.31 172 SER A N 1
ATOM 1397 C CA . SER A 1 172 ? -4.828 -10.749 7.519 1.00 96.31 172 SER A CA 1
ATOM 1398 C C . SER A 1 172 ? -4.977 -9.254 7.746 1.00 96.31 172 SER A C 1
ATOM 1400 O O . SER A 1 172 ? -4.026 -8.620 8.196 1.00 96.31 172 SER A O 1
ATOM 1402 N N . ILE A 1 173 ? -6.160 -8.692 7.480 1.00 96.56 173 ILE A N 1
ATOM 1403 C CA . ILE A 1 173 ? -6.486 -7.297 7.812 1.00 96.56 173 ILE A CA 1
ATOM 1404 C C . ILE A 1 173 ? -7.562 -7.252 8.899 1.00 96.56 173 ILE A C 1
ATOM 1406 O O . ILE A 1 173 ? -8.640 -7.838 8.761 1.00 96.56 173 ILE A O 1
ATOM 1410 N N . VAL A 1 174 ? -7.267 -6.555 9.990 1.00 95.69 174 VAL A N 1
ATOM 1411 C CA . VAL A 1 174 ? -8.176 -6.306 11.109 1.00 95.69 174 VAL A CA 1
ATOM 1412 C C . VAL A 1 174 ? -8.387 -4.805 11.232 1.00 95.69 174 VAL A C 1
ATOM 1414 O O . VAL A 1 174 ? -7.432 -4.031 11.256 1.00 95.69 174 VAL A O 1
ATOM 1417 N N . ILE A 1 175 ? -9.651 -4.408 11.317 1.00 96.25 175 ILE A N 1
ATOM 1418 C CA . ILE A 1 175 ? -10.068 -3.038 11.594 1.00 96.25 175 ILE A CA 1
ATOM 1419 C C . ILE A 1 175 ? -10.634 -3.038 13.007 1.00 96.25 175 ILE A C 1
ATOM 1421 O O . ILE A 1 175 ? -11.418 -3.921 13.354 1.00 96.25 175 ILE A O 1
ATOM 1425 N N . VAL A 1 176 ? -10.214 -2.075 13.817 1.00 95.56 176 VAL A N 1
ATOM 1426 C CA . VAL A 1 176 ? -10.643 -1.939 15.211 1.00 95.56 176 VAL A CA 1
ATOM 1427 C C . VAL A 1 176 ? -11.237 -0.562 15.441 1.00 95.56 176 VAL A C 1
ATOM 1429 O O . VAL A 1 176 ? -10.760 0.429 14.881 1.00 95.56 176 VAL A O 1
ATOM 1432 N N . LYS A 1 177 ? -12.267 -0.495 16.282 1.00 95.81 177 LYS A N 1
ATOM 1433 C CA . LYS A 1 177 ? -12.801 0.775 16.763 1.00 95.81 177 LYS A CA 1
ATOM 1434 C C . LYS A 1 177 ? -11.891 1.304 17.864 1.00 95.81 177 LYS A C 1
ATOM 1436 O O . LYS A 1 177 ? -11.509 0.562 18.766 1.00 95.81 177 LYS A O 1
ATOM 1441 N N . LEU A 1 178 ? -11.527 2.576 17.784 1.00 95.75 178 LEU A N 1
ATOM 1442 C CA . LEU A 1 178 ? -10.753 3.239 18.826 1.00 95.75 178 LEU A CA 1
ATOM 1443 C C . LEU A 1 178 ? -11.699 3.914 19.814 1.00 95.75 178 LEU A C 1
ATOM 1445 O O . LEU A 1 178 ? -12.734 4.444 19.427 1.00 95.75 178 LEU A O 1
ATOM 1449 N N . GLU A 1 179 ? -11.313 3.927 21.088 1.00 94.00 179 GLU A N 1
ATOM 1450 C CA . GLU A 1 179 ? -12.053 4.646 22.132 1.00 94.00 179 GLU A CA 1
ATOM 1451 C C . GLU A 1 179 ? -12.046 6.166 21.890 1.00 94.00 179 GLU A C 1
ATOM 1453 O O . GLU A 1 179 ? -13.039 6.849 22.127 1.00 94.00 179 GLU A O 1
ATOM 1458 N N . ASN A 1 180 ? -10.930 6.695 21.379 1.00 94.12 180 ASN A N 1
ATOM 1459 C CA . ASN A 1 180 ? -10.794 8.108 21.043 1.00 94.12 180 ASN A CA 1
ATOM 1460 C C . ASN A 1 180 ? -11.325 8.378 19.634 1.00 94.12 180 ASN A C 1
ATOM 1462 O O . ASN A 1 180 ? -10.763 7.876 18.662 1.00 94.12 180 ASN A O 1
ATOM 1466 N N . GLU A 1 181 ? -12.339 9.238 19.524 1.00 93.50 181 GLU A N 1
ATOM 1467 C CA . GLU A 1 181 ? -12.944 9.598 18.233 1.00 93.50 181 GLU A CA 1
ATOM 1468 C C . GLU A 1 181 ? -12.030 10.480 17.355 1.00 93.50 181 GLU A C 1
ATOM 1470 O O . GLU A 1 181 ? -12.114 10.454 16.130 1.00 93.50 181 GLU A O 1
ATOM 1475 N N . GLU A 1 182 ? -11.105 11.216 17.978 1.00 94.06 182 GLU A N 1
ATOM 1476 C CA . GLU A 1 182 ? -10.216 12.196 17.335 1.00 94.06 182 GLU A CA 1
ATOM 1477 C C . GLU A 1 182 ? -8.741 11.760 17.413 1.00 94.06 182 GLU A C 1
ATOM 1479 O O . GLU A 1 182 ? -7.856 12.519 17.816 1.00 94.06 182 GLU A O 1
ATOM 1484 N N . THR A 1 183 ? -8.448 10.498 17.085 1.00 97.56 183 THR A N 1
ATOM 1485 C CA . THR A 1 183 ? -7.067 9.995 17.086 1.00 97.56 183 THR A CA 1
ATOM 1486 C C . THR A 1 183 ? -6.265 10.607 15.928 1.00 97.56 183 THR A C 1
ATOM 1488 O O . THR A 1 183 ? -6.655 10.443 14.766 1.00 97.56 183 THR A O 1
ATOM 1491 N N . PRO A 1 184 ? -5.105 11.247 16.189 1.00 96.75 184 PRO A N 1
ATOM 1492 C CA . PRO A 1 184 ? -4.248 11.767 15.129 1.00 96.75 184 PRO A CA 1
ATOM 1493 C C . PRO A 1 184 ? -3.757 10.663 14.197 1.00 96.75 184 PRO A C 1
ATOM 1495 O O . PRO A 1 184 ? -3.468 9.546 14.644 1.00 96.75 184 PRO A O 1
ATOM 1498 N N . PHE A 1 185 ? -3.608 11.004 12.917 1.00 97.31 185 PHE A N 1
ATOM 1499 C CA . PHE A 1 185 ? -3.052 10.095 11.926 1.00 97.31 185 PHE A CA 1
ATOM 1500 C C . PHE A 1 185 ? -1.645 9.654 12.332 1.00 97.31 185 PHE A C 1
ATOM 1502 O O . PHE A 1 185 ? -0.772 10.465 12.639 1.00 97.31 185 PHE A O 1
ATOM 1509 N N . SER A 1 186 ? -1.421 8.348 12.321 1.00 96.31 186 SER A N 1
ATOM 1510 C CA . SER A 1 186 ? -0.100 7.759 12.482 1.00 96.31 186 SER A CA 1
ATOM 1511 C C . SER A 1 186 ? -0.121 6.370 11.872 1.00 96.31 186 SER A C 1
ATOM 1513 O O . SER A 1 186 ? -1.093 5.634 12.046 1.00 96.31 186 SER A O 1
ATOM 1515 N N . PHE A 1 187 ? 0.955 6.006 11.186 1.00 96.38 187 PHE A N 1
ATOM 1516 C CA . PHE A 1 187 ? 1.150 4.662 10.670 1.00 96.38 187 PHE A CA 1
ATOM 1517 C C . PHE A 1 187 ? 2.522 4.125 11.072 1.00 96.38 187 PHE A C 1
ATOM 1519 O O . PHE A 1 187 ? 3.420 4.880 11.452 1.00 96.38 187 PHE A O 1
ATOM 1526 N N . ARG A 1 188 ? 2.659 2.805 11.005 1.00 94.81 188 ARG A N 1
ATOM 1527 C CA . ARG A 1 188 ? 3.930 2.092 11.088 1.00 94.81 188 ARG A CA 1
ATOM 1528 C C . ARG A 1 188 ? 3.922 0.964 10.082 1.00 94.81 188 ARG A C 1
ATOM 1530 O O . ARG A 1 188 ? 2.952 0.210 10.019 1.00 94.81 188 ARG A O 1
ATOM 1537 N N . ASP A 1 189 ? 5.017 0.820 9.369 1.00 91.25 189 ASP A N 1
ATOM 1538 C CA . ASP A 1 189 ? 5.314 -0.317 8.523 1.00 91.25 189 ASP A CA 1
ATOM 1539 C C . ASP A 1 189 ? 6.494 -1.110 9.096 1.00 91.25 189 ASP A C 1
ATOM 1541 O O . ASP A 1 189 ? 7.375 -0.582 9.774 1.00 91.25 189 ASP A O 1
ATOM 1545 N N . GLU A 1 190 ? 6.484 -2.415 8.856 1.00 90.94 190 GLU A N 1
ATOM 1546 C CA . GLU A 1 190 ? 7.616 -3.288 9.119 1.00 90.94 190 GLU A CA 1
ATOM 1547 C C . GLU A 1 190 ? 7.837 -4.150 7.876 1.00 90.94 190 GLU A C 1
ATOM 1549 O O . GLU A 1 190 ? 7.086 -5.078 7.558 1.00 90.94 190 GLU A O 1
ATOM 1554 N N . ILE A 1 191 ? 8.872 -3.772 7.134 1.00 85.12 191 ILE A N 1
ATOM 1555 C CA . ILE A 1 191 ? 9.170 -4.269 5.795 1.00 85.12 191 ILE A CA 1
ATOM 1556 C C . ILE A 1 191 ? 9.538 -5.769 5.804 1.00 85.12 191 ILE A C 1
ATOM 1558 O O . ILE A 1 191 ? 9.208 -6.487 4.859 1.00 85.12 191 ILE A O 1
ATOM 1562 N N . ASN A 1 192 ? 10.167 -6.294 6.863 1.00 84.81 192 ASN A N 1
ATOM 1563 C CA . ASN A 1 192 ? 10.596 -7.701 6.904 1.00 84.81 192 ASN A CA 1
ATOM 1564 C C . ASN A 1 192 ? 9.425 -8.683 7.040 1.00 84.81 192 ASN A C 1
ATOM 1566 O O . ASN A 1 192 ? 9.464 -9.801 6.506 1.00 84.81 192 ASN A O 1
ATOM 1570 N N . THR A 1 193 ? 8.394 -8.283 7.772 1.00 89.69 193 THR A N 1
ATOM 1571 C CA . THR A 1 193 ? 7.185 -9.061 8.061 1.00 89.69 193 THR A CA 1
ATOM 1572 C C . THR A 1 193 ? 6.008 -8.666 7.178 1.00 89.69 193 THR A C 1
ATOM 1574 O O . THR A 1 193 ? 5.003 -9.370 7.182 1.00 89.69 193 THR A O 1
ATOM 1577 N N . LEU A 1 194 ? 6.148 -7.599 6.381 1.00 94.00 194 LEU A N 1
ATOM 1578 C CA . LEU A 1 194 ? 5.064 -7.007 5.595 1.00 94.00 194 LEU A CA 1
ATOM 1579 C C . LEU A 1 194 ? 3.857 -6.647 6.471 1.00 94.00 194 LEU A C 1
ATOM 1581 O O . LEU A 1 194 ? 2.701 -6.837 6.080 1.00 94.00 194 LEU A O 1
ATOM 1585 N N . THR A 1 195 ? 4.158 -6.155 7.672 1.00 95.25 195 THR A N 1
ATOM 1586 C CA . THR A 1 195 ? 3.163 -5.700 8.637 1.00 95.25 195 THR A CA 1
ATOM 1587 C C . THR A 1 195 ? 2.954 -4.206 8.465 1.00 95.25 195 THR A C 1
ATOM 1589 O O . THR A 1 195 ? 3.909 -3.445 8.325 1.00 95.25 195 THR A O 1
ATOM 1592 N N . PHE A 1 196 ? 1.704 -3.775 8.509 1.00 96.44 196 PHE A N 1
ATOM 1593 C CA . PHE A 1 196 ? 1.317 -2.378 8.475 1.00 96.44 196 PHE A CA 1
ATOM 1594 C C . PHE A 1 196 ? 0.291 -2.114 9.570 1.00 96.44 196 PHE A C 1
ATOM 1596 O O . PHE A 1 196 ? -0.607 -2.920 9.813 1.00 96.44 196 PHE A O 1
ATOM 1603 N N . SER A 1 197 ? 0.410 -0.971 10.229 1.00 97.12 197 SER A N 1
ATOM 1604 C CA . SER A 1 197 ? -0.592 -0.494 11.169 1.00 97.12 197 SER A CA 1
ATOM 1605 C C . SER A 1 197 ? -0.844 0.986 10.962 1.00 97.12 197 SER A C 1
ATOM 1607 O O . SER A 1 197 ? 0.074 1.739 10.647 1.00 97.12 197 SER A O 1
ATOM 1609 N N . LEU A 1 198 ? -2.088 1.403 11.147 1.00 97.56 198 LEU A N 1
ATOM 1610 C CA . LEU A 1 198 ? -2.517 2.788 11.027 1.00 97.56 198 LEU A CA 1
ATOM 1611 C C . LEU A 1 198 ? -3.573 3.072 12.082 1.00 97.56 198 LEU A C 1
ATOM 1613 O O . LEU A 1 198 ? -4.404 2.219 12.377 1.00 97.56 198 LEU A O 1
ATOM 1617 N N . LYS A 1 199 ? -3.561 4.280 12.631 1.00 97.69 199 LYS A N 1
ATOM 1618 C CA . LYS A 1 199 ? -4.650 4.814 13.447 1.00 97.69 199 LYS A CA 1
ATOM 1619 C C . LYS A 1 199 ? -5.046 6.179 12.917 1.00 97.69 199 LYS A C 1
ATOM 1621 O O . LYS A 1 199 ? -4.172 6.968 12.551 1.00 97.69 199 LYS A O 1
ATOM 1626 N N . PHE A 1 200 ? -6.344 6.441 12.865 1.00 97.94 200 PHE A N 1
ATOM 1627 C CA . PHE A 1 200 ? -6.870 7.728 12.443 1.00 97.94 200 PHE A CA 1
ATOM 1628 C C . PHE A 1 200 ? -8.327 7.884 12.877 1.00 97.94 200 PHE A C 1
ATOM 1630 O O . PHE A 1 200 ? -9.111 6.944 12.755 1.00 97.94 200 PHE A O 1
ATOM 1637 N N . LYS A 1 201 ? -8.696 9.073 13.368 1.00 96.88 201 LYS A N 1
ATOM 1638 C CA . LYS A 1 201 ? -10.038 9.362 13.894 1.00 96.88 201 LYS A CA 1
ATOM 1639 C C . LYS A 1 201 ? -10.441 8.309 14.930 1.00 96.88 201 LYS A C 1
ATOM 1641 O O . LYS A 1 201 ? -9.753 8.150 15.933 1.00 96.88 201 LYS A O 1
ATOM 1646 N N . ASN A 1 202 ? -11.494 7.550 14.659 1.00 97.12 202 ASN A N 1
ATOM 1647 C CA . ASN A 1 202 ? -12.066 6.556 15.550 1.00 97.12 202 ASN A CA 1
ATOM 1648 C C . ASN A 1 202 ? -11.774 5.108 15.132 1.00 97.12 202 ASN A C 1
ATOM 1650 O O . ASN A 1 202 ? -12.451 4.189 15.594 1.00 97.12 202 ASN A O 1
ATOM 1654 N N . PHE A 1 203 ? -10.786 4.878 14.260 1.00 97.62 203 PHE A N 1
ATOM 1655 C CA . PHE A 1 203 ? -10.440 3.536 13.793 1.00 97.62 203 PHE A CA 1
ATOM 1656 C C . PHE A 1 203 ? -8.933 3.269 13.731 1.00 97.62 203 PHE A C 1
ATOM 1658 O O . PHE A 1 203 ? -8.104 4.158 13.522 1.00 97.62 203 PHE A O 1
ATOM 1665 N N . GLY A 1 204 ? -8.589 1.995 13.898 1.00 97.31 204 GLY A N 1
ATOM 1666 C CA . GLY A 1 204 ? -7.269 1.444 13.640 1.00 97.31 204 GLY A CA 1
ATOM 1667 C C . GLY A 1 204 ? -7.329 0.361 12.568 1.00 97.31 204 GLY A C 1
ATOM 1668 O O . GLY A 1 204 ? -8.324 -0.349 12.451 1.00 97.31 204 GLY A O 1
ATOM 1669 N N . ILE A 1 205 ? -6.254 0.224 11.801 1.00 97.56 205 ILE A N 1
ATOM 1670 C CA . ILE A 1 205 ? -6.033 -0.849 10.832 1.00 97.56 205 ILE A CA 1
ATOM 1671 C C . ILE A 1 205 ? -4.763 -1.581 11.247 1.00 97.56 205 ILE A C 1
ATOM 1673 O O . ILE A 1 205 ? -3.744 -0.946 11.513 1.00 97.56 205 ILE A O 1
ATOM 1677 N N . ILE A 1 206 ? -4.811 -2.908 11.270 1.00 96.19 206 ILE A N 1
ATOM 1678 C CA . ILE A 1 206 ? -3.654 -3.788 11.438 1.00 96.19 206 ILE A CA 1
ATOM 1679 C C . ILE A 1 206 ? -3.683 -4.780 10.282 1.00 96.19 206 ILE A C 1
ATOM 1681 O O . ILE A 1 206 ? -4.686 -5.460 10.076 1.00 96.19 206 ILE A O 1
ATOM 1685 N N . ALA A 1 207 ? -2.603 -4.855 9.517 1.00 97.19 207 ALA A N 1
ATOM 1686 C CA . ALA A 1 207 ? -2.517 -5.670 8.318 1.00 97.19 207 ALA A CA 1
ATOM 1687 C C . ALA A 1 207 ? -1.206 -6.458 8.276 1.00 97.19 207 ALA A C 1
ATOM 1689 O O . ALA A 1 207 ? -0.135 -5.889 8.461 1.00 97.19 207 ALA A O 1
ATOM 1690 N N . CYS A 1 208 ? -1.295 -7.745 7.958 1.00 96.69 208 CYS A N 1
ATOM 1691 C CA . CYS A 1 208 ? -0.168 -8.581 7.553 1.00 96.69 208 CYS A CA 1
ATOM 1692 C C . CYS A 1 208 ? -0.406 -8.994 6.099 1.00 96.69 208 CYS A C 1
ATOM 1694 O O . CYS A 1 208 ? -1.337 -9.749 5.833 1.00 96.69 208 CYS A O 1
ATOM 1696 N N . LEU A 1 209 ? 0.393 -8.493 5.153 1.00 96.69 209 LEU A N 1
ATOM 1697 C CA . LEU A 1 209 ? 0.083 -8.622 3.718 1.00 96.69 209 LEU A CA 1
ATOM 1698 C C . LEU A 1 209 ? 0.455 -9.981 3.102 1.00 96.69 209 LEU A C 1
ATOM 1700 O O . LEU A 1 209 ? 0.064 -10.258 1.972 1.00 96.69 209 LEU A O 1
ATOM 1704 N N . GLN A 1 210 ? 1.242 -10.802 3.805 1.00 95.31 210 GLN A N 1
ATOM 1705 C CA . GLN A 1 210 ? 1.713 -12.115 3.337 1.00 95.31 210 GLN A CA 1
ATOM 1706 C C . GLN A 1 210 ? 1.816 -13.134 4.469 1.00 95.31 210 GLN A C 1
ATOM 1708 O O . GLN A 1 210 ? 2.862 -13.744 4.697 1.00 95.31 210 GLN A O 1
ATOM 1713 N N . ASP A 1 211 ? 0.732 -13.304 5.213 1.00 94.38 211 ASP A N 1
ATOM 1714 C CA . ASP A 1 211 ? 0.662 -14.295 6.281 1.00 94.38 211 ASP A CA 1
ATOM 1715 C C . ASP A 1 211 ? -0.236 -15.485 5.928 1.00 94.38 211 ASP A C 1
ATOM 1717 O O . ASP A 1 211 ? -0.455 -16.347 6.774 1.00 94.38 211 ASP A O 1
ATOM 1721 N N . ASN A 1 212 ? -0.768 -15.561 4.705 1.00 93.19 212 ASN A N 1
ATOM 1722 C CA . ASN A 1 212 ? -1.708 -16.600 4.282 1.00 93.19 212 ASN A CA 1
ATOM 1723 C C . ASN A 1 212 ? -2.970 -16.677 5.163 1.00 93.19 212 ASN A C 1
ATOM 1725 O O . ASN A 1 212 ? -3.474 -17.769 5.424 1.00 93.19 212 ASN A O 1
ATOM 1729 N N . GLY A 1 213 ? -3.427 -15.555 5.731 1.00 92.62 213 GLY A N 1
ATOM 1730 C CA . GLY A 1 213 ? -4.564 -15.528 6.657 1.00 92.62 213 GLY A CA 1
ATOM 1731 C C . GLY A 1 213 ? -4.286 -16.242 7.990 1.00 92.62 213 GLY A C 1
ATOM 1732 O O . GLY A 1 213 ? -5.206 -16.622 8.718 1.00 92.62 213 GLY A O 1
ATOM 1733 N N . THR A 1 214 ? -3.016 -16.516 8.302 1.00 92.69 214 THR A N 1
ATOM 1734 C CA . THR A 1 214 ? -2.591 -17.267 9.494 1.00 92.69 214 THR A CA 1
ATOM 1735 C C . THR A 1 214 ? -2.920 -16.502 10.769 1.00 92.69 214 THR A C 1
ATOM 1737 O O . THR A 1 214 ? -3.471 -17.102 11.688 1.00 92.69 214 THR A O 1
ATOM 1740 N N . ASN A 1 215 ? -2.676 -15.187 10.830 1.00 92.25 215 ASN A N 1
ATOM 1741 C CA . ASN A 1 215 ? -2.954 -14.422 12.047 1.00 92.25 215 ASN A CA 1
ATOM 1742 C C . ASN A 1 215 ? -4.451 -14.403 12.374 1.00 92.25 215 ASN A C 1
ATOM 1744 O O . ASN A 1 215 ? -4.816 -14.640 13.522 1.00 92.25 215 ASN A O 1
ATOM 1748 N N . LYS A 1 216 ? -5.327 -14.222 11.375 1.00 91.50 216 LYS A N 1
ATOM 1749 C CA . LYS A 1 216 ? -6.781 -14.331 11.577 1.00 91.50 216 LYS A CA 1
ATOM 1750 C C . LYS A 1 216 ? -7.191 -15.699 12.125 1.00 91.50 216 LYS A C 1
ATOM 1752 O O . LYS A 1 216 ? -7.963 -15.755 13.073 1.00 91.50 216 LYS A O 1
ATOM 1757 N N . ARG A 1 217 ? -6.652 -16.789 11.566 1.00 90.88 217 ARG A N 1
ATOM 1758 C CA . ARG A 1 217 ? -7.026 -18.162 11.953 1.00 90.88 217 ARG A CA 1
ATOM 1759 C C . ARG A 1 217 ? -6.503 -18.569 13.330 1.00 90.88 217 ARG A C 1
ATOM 1761 O O . ARG A 1 217 ? -7.262 -19.107 14.126 1.00 90.88 217 ARG A O 1
ATOM 1768 N N . TYR A 1 218 ? -5.220 -18.345 13.610 1.00 93.25 218 TYR A N 1
ATOM 1769 C CA . TYR A 1 218 ? -4.589 -18.824 14.846 1.00 93.25 218 TYR A CA 1
ATOM 1770 C C . TYR A 1 218 ? -4.787 -17.888 16.040 1.00 93.25 218 TYR A C 1
ATOM 1772 O O . TYR A 1 218 ? -4.690 -18.339 17.178 1.00 93.25 218 TYR A O 1
ATOM 1780 N N . HIS A 1 219 ? -5.076 -16.606 15.803 1.00 92.50 219 HIS A N 1
ATOM 1781 C CA . HIS A 1 219 ? -5.320 -15.618 16.859 1.00 92.50 219 HIS A CA 1
ATOM 1782 C C . HIS A 1 219 ? -6.773 -15.135 16.872 1.00 92.50 219 HIS A C 1
ATOM 1784 O O . HIS A 1 219 ? -7.055 -14.024 17.316 1.00 92.50 219 HIS A O 1
ATOM 1790 N N . GLN A 1 220 ? -7.697 -15.978 16.398 1.00 90.81 220 GLN A N 1
ATOM 1791 C CA . GLN A 1 220 ? -9.114 -15.651 16.252 1.00 90.81 220 GLN A CA 1
ATOM 1792 C C . GLN A 1 220 ? -9.745 -15.154 17.559 1.00 90.81 220 GLN A C 1
ATOM 1794 O O . GLN A 1 220 ? -10.528 -14.211 17.515 1.00 90.81 220 GLN A O 1
ATOM 1799 N N . ASP A 1 221 ? -9.379 -15.733 18.705 1.00 92.00 221 ASP A N 1
ATOM 1800 C CA . ASP A 1 221 ? -9.917 -15.334 20.012 1.00 92.00 221 ASP A CA 1
ATOM 1801 C C . ASP A 1 221 ? -9.579 -13.873 20.340 1.00 92.00 221 ASP A C 1
ATOM 1803 O O . ASP A 1 221 ? -10.472 -13.083 20.635 1.00 92.00 221 ASP A O 1
ATOM 1807 N N . ILE A 1 222 ? -8.308 -13.488 20.179 1.00 90.19 222 ILE A N 1
ATOM 1808 C CA . ILE A 1 222 ? -7.845 -12.109 20.392 1.00 90.19 222 ILE A CA 1
ATOM 1809 C C . ILE A 1 222 ? -8.478 -11.175 19.357 1.00 90.19 222 ILE A C 1
ATOM 1811 O O . ILE A 1 222 ? -8.922 -10.083 19.696 1.00 90.19 222 ILE A O 1
ATOM 1815 N N . VAL A 1 223 ? -8.545 -11.602 18.091 1.00 88.19 223 VAL A N 1
ATOM 1816 C CA . VAL A 1 223 ? -9.164 -10.820 17.008 1.00 88.19 223 VAL A CA 1
ATOM 1817 C C . VAL A 1 223 ? -10.654 -10.581 17.268 1.00 88.19 223 VAL A C 1
ATOM 1819 O O . VAL A 1 223 ? -11.165 -9.523 16.914 1.00 88.19 223 VAL A O 1
ATOM 1822 N N . ASN A 1 224 ? -11.354 -11.541 17.871 1.00 88.88 224 ASN A N 1
ATOM 1823 C CA . ASN A 1 224 ? -12.754 -11.388 18.252 1.00 88.88 224 ASN A CA 1
ATOM 1824 C C . ASN A 1 224 ? -12.902 -10.439 19.442 1.00 88.88 224 ASN A C 1
ATOM 1826 O O . ASN A 1 224 ? -13.759 -9.570 19.397 1.00 88.88 224 ASN A O 1
ATOM 1830 N N . GLU A 1 225 ? -12.039 -10.545 20.454 1.00 87.75 225 GLU A N 1
ATOM 1831 C CA . GLU A 1 225 ? -12.063 -9.656 21.623 1.00 87.75 225 GLU A CA 1
ATOM 1832 C C . GLU A 1 225 ? -11.896 -8.176 21.236 1.00 87.75 225 GLU A C 1
ATOM 1834 O O . GLU A 1 225 ? -12.605 -7.314 21.750 1.00 87.75 225 GLU A O 1
ATOM 1839 N N . VAL A 1 226 ? -11.010 -7.868 20.281 1.00 85.00 226 VAL A N 1
ATOM 1840 C CA . VAL A 1 226 ? -10.770 -6.480 19.835 1.00 85.00 226 VAL A CA 1
ATOM 1841 C C . VAL A 1 226 ? -11.819 -5.931 18.862 1.00 85.00 226 VAL A C 1
ATOM 1843 O O . VAL A 1 226 ? -11.809 -4.733 18.580 1.00 85.00 226 VAL A O 1
ATOM 1846 N N . LYS A 1 227 ? -12.710 -6.772 18.322 1.00 75.25 227 LYS A N 1
ATOM 1847 C CA . LYS A 1 227 ? -13.799 -6.328 17.434 1.00 75.25 227 LYS A CA 1
ATOM 1848 C C . LYS A 1 227 ? -15.014 -5.780 18.193 1.00 75.25 227 LYS A C 1
ATOM 1850 O O . LYS A 1 227 ? -15.830 -5.101 17.566 1.00 75.25 227 LYS A O 1
ATOM 1855 N N . GLY A 1 228 ? -15.089 -6.014 19.506 1.00 61.09 228 GLY A N 1
ATOM 1856 C CA . GLY A 1 228 ? -16.280 -5.765 20.330 1.00 61.09 228 GLY A CA 1
ATOM 1857 C C . GLY A 1 228 ? -17.325 -6.863 20.179 1.00 61.09 228 GLY A C 1
ATOM 1858 O O . GLY A 1 228 ? -18.501 -6.563 20.478 1.00 61.09 228 GLY A O 1
#

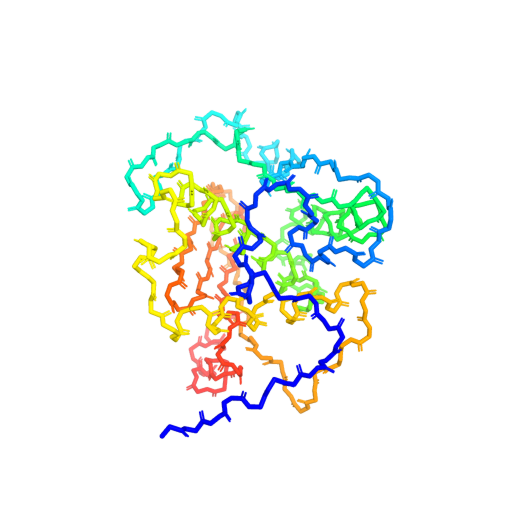Solvent-accessible surface area (backbone atoms only — not comparable to full-atom values): 13154 Å² total; per-residue (Å²): 137,81,78,75,72,79,75,84,76,84,66,52,56,48,78,83,75,66,67,43,77,73,79,44,17,78,66,51,40,75,79,60,91,47,62,66,40,78,42,59,62,66,47,66,68,57,32,60,74,56,74,47,87,33,71,57,74,47,74,46,96,86,68,48,73,43,36,47,70,73,39,58,42,31,32,26,47,57,54,39,64,74,39,48,47,57,50,50,53,56,51,51,57,18,62,74,64,30,39,74,43,50,69,67,51,58,65,67,61,50,48,44,53,53,44,51,47,57,50,43,52,52,44,52,50,50,25,53,4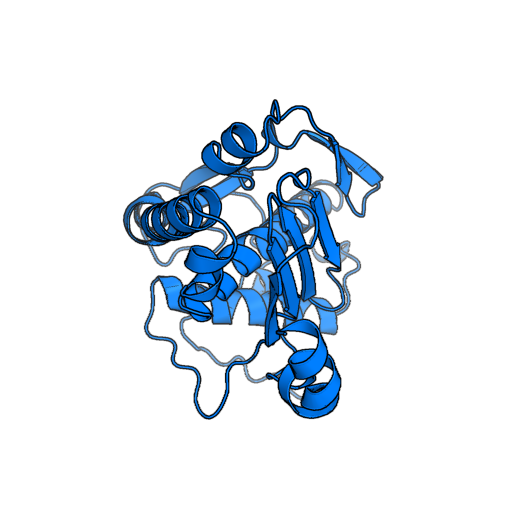8,53,69,70,30,91,43,77,89,64,59,91,66,59,69,69,58,53,50,53,51,42,50,50,46,47,58,50,38,38,69,84,44,98,64,82,74,74,102,51,57,48,35,29,76,47,67,32,72,43,93,51,63,79,34,70,66,50,71,51,76,39,82,94,69,43,34,38,36,38,35,40,36,23,22,33,41,41,34,30,66,71,50,64,27,41,61,54,66,78,40,38,70,62,58,49,64,59,64,110

Secondary structure (DSSP, 8-state):
---------S---GGGTT--SSSSBTTTBTS--SPEEEEESS-HHHHHHHT--S--EEE-TTS-EEEGGG-EEEEEHHHIIIIIHHHHHHHHHHHHH-HHHHTTS-HHHHHHHHHHHHHHHHHHHHHHHHHHSSSGGG----HHHHHHHHHHHHHHGGGTS-----SS-SSEEEEEE-S-TTEEEEEEEETTTTEEEEEEETEEEEEETTSTTHHHHHTHHHHHHTT-